Protein AF-A0A6J6UZ11-F1 (afdb_monomer)

Solvent-accessible surface area (backbone atoms only — not comparable to full-atom values): 10778 Å² total; per-residue (Å²): 141,79,87,74,75,49,76,71,58,58,58,46,55,72,32,68,57,42,39,51,45,45,75,69,68,53,59,72,89,25,49,50,69,68,52,53,49,31,42,52,35,40,32,89,49,50,73,42,78,56,22,27,42,31,29,39,35,44,57,36,89,44,60,90,78,12,30,46,42,80,76,49,66,35,62,63,42,66,83,50,88,58,64,50,84,80,51,33,62,47,53,67,72,62,34,50,21,46,71,70,64,42,62,43,57,42,63,39,90,90,75,66,45,40,29,40,36,36,46,26,38,52,98,92,29,29,48,24,38,41,34,37,31,40,44,59,42,64,53,43,60,28,72,58,43,46,51,28,26,48,42,38,88,48,42,38,58,54,30,44,55,56,29,50,73,80,37,98,65,73,67,60,68,57,46,34,76,37,46,42,66,51,77,62,52,56,55,55,68,72,52,25,62,72,73,66,129

Secondary structure (DSSP, 8-state):
------HHHHHHHTSHHHHHHHHTT--GGGS-HHHHHHHHHHGGGEEEEEEEEEEEEESTTSTTT-EEEEEEEEEGGGGSPPGGGT--B--THHHHHHHH---EEEE-TTT--EEEEEEEEETTEEEEEEEEEEEE-S---HHHHHHHHHHTTTHHHHHHHHHTTTSSS--GGGGGGS-HHHHHHS-HHHHHGGG--

Structure (mmCIF, N/CA/C/O backbone):
data_AF-A0A6J6UZ11-F1
#
_entry.id   AF-A0A6J6UZ11-F1
#
loop_
_atom_site.group_PDB
_atom_site.id
_atom_site.type_symbol
_atom_site.label_atom_id
_atom_site.label_alt_id
_atom_site.label_comp_id
_atom_site.label_asym_id
_atom_site.label_entity_id
_atom_site.label_seq_id
_atom_site.pdbx_PDB_ins_code
_atom_site.Cartn_x
_atom_site.Cartn_y
_atom_site.Cartn_z
_atom_site.occupancy
_atom_site.B_iso_or_equiv
_atom_site.auth_seq_id
_atom_site.auth_comp_id
_atom_site.auth_asym_id
_atom_site.auth_atom_id
_atom_site.pdbx_PDB_model_num
ATOM 1 N N . MET A 1 1 ? -21.104 28.401 6.026 1.00 37.69 1 MET A N 1
ATOM 2 C CA . MET A 1 1 ? -20.308 27.160 6.041 1.00 37.69 1 MET A CA 1
ATOM 3 C C . MET A 1 1 ? -20.585 26.415 4.754 1.00 37.69 1 MET A C 1
ATOM 5 O O . MET A 1 1 ? -21.716 26.014 4.531 1.00 37.69 1 MET A O 1
ATOM 9 N N . THR A 1 2 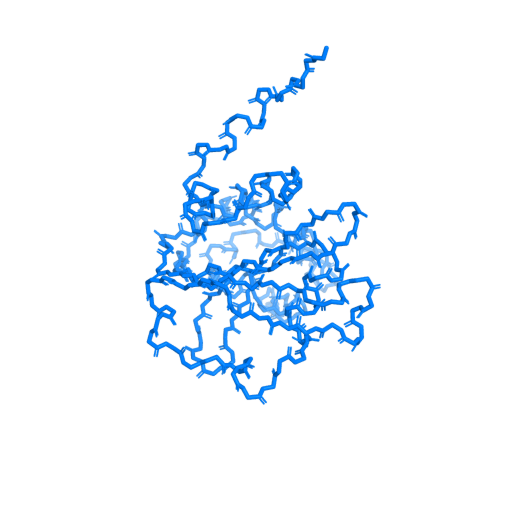? -19.579 26.287 3.901 1.00 39.44 2 THR A N 1
ATOM 10 C CA . THR A 1 2 ? -19.638 25.514 2.658 1.00 39.44 2 THR A CA 1
ATOM 11 C C . THR A 1 2 ? -18.303 24.797 2.573 1.00 39.44 2 THR A C 1
ATOM 13 O O . THR A 1 2 ? -17.298 25.402 2.213 1.00 39.44 2 THR A O 1
ATOM 16 N N . VAL A 1 3 ? -18.255 23.533 2.996 1.00 51.47 3 VAL A N 1
ATOM 17 C CA . VAL A 1 3 ? -17.062 22.711 2.774 1.00 51.47 3 VAL A CA 1
ATOM 18 C C . VAL A 1 3 ? -17.164 22.225 1.335 1.00 51.47 3 VAL A C 1
ATOM 20 O O . VAL A 1 3 ? -17.836 21.241 1.043 1.00 51.47 3 VAL A O 1
ATOM 23 N N . GLY A 1 4 ? -16.601 23.006 0.414 1.00 40.03 4 GLY A N 1
ATOM 24 C CA . GLY A 1 4 ? -16.488 22.616 -0.983 1.00 40.03 4 GLY A CA 1
ATOM 25 C C . GLY A 1 4 ? -15.517 21.451 -1.088 1.00 40.03 4 GLY A C 1
ATOM 26 O O . GLY A 1 4 ? -14.307 21.653 -1.049 1.00 40.03 4 GLY A O 1
ATOM 27 N N . ILE A 1 5 ? -16.040 20.235 -1.214 1.00 51.81 5 ILE A N 1
ATOM 28 C CA . ILE A 1 5 ? -15.281 19.143 -1.820 1.00 51.81 5 ILE A CA 1
ATOM 29 C C . ILE A 1 5 ? -14.833 19.616 -3.209 1.00 51.81 5 ILE A C 1
ATOM 31 O O . ILE A 1 5 ? -15.641 20.094 -4.008 1.00 51.81 5 ILE A O 1
ATOM 35 N N . SER A 1 6 ? -13.523 19.589 -3.465 1.00 61.22 6 SER A N 1
ATOM 36 C CA . SER A 1 6 ? -12.984 19.961 -4.773 1.00 61.22 6 SER A CA 1
ATOM 37 C C . SER A 1 6 ? -13.510 18.974 -5.828 1.00 61.22 6 SER A C 1
ATOM 39 O O . SER A 1 6 ? -13.694 17.797 -5.526 1.00 61.22 6 SER A O 1
ATOM 41 N N . ARG A 1 7 ? -13.726 19.406 -7.080 1.00 61.88 7 ARG A N 1
ATOM 42 C CA . ARG A 1 7 ? -14.120 18.487 -8.177 1.00 61.88 7 ARG A CA 1
ATOM 43 C C . ARG A 1 7 ? -13.133 17.320 -8.349 1.00 61.88 7 ARG A C 1
ATOM 45 O O . ARG A 1 7 ? -13.513 16.253 -8.817 1.00 61.88 7 ARG A O 1
ATOM 52 N N . SER A 1 8 ? -11.875 17.527 -7.964 1.00 62.81 8 SER A N 1
ATOM 53 C CA . SER A 1 8 ? -10.816 16.516 -7.992 1.00 62.81 8 SER A CA 1
ATOM 54 C C . SER A 1 8 ? -10.972 15.464 -6.889 1.00 62.81 8 SER A C 1
ATOM 56 O O . SER A 1 8 ? -10.574 14.321 -7.075 1.00 62.81 8 SER A O 1
ATOM 58 N N . ASP A 1 9 ? -11.561 15.822 -5.746 1.00 66.94 9 ASP A N 1
ATOM 59 C CA . ASP A 1 9 ? -11.867 14.868 -4.677 1.00 66.94 9 ASP A CA 1
ATOM 60 C C . ASP A 1 9 ? -13.019 13.950 -5.084 1.00 66.94 9 ASP A C 1
ATOM 62 O O . ASP A 1 9 ? -12.988 12.765 -4.770 1.00 66.94 9 ASP A O 1
ATOM 66 N N . GLU A 1 10 ? -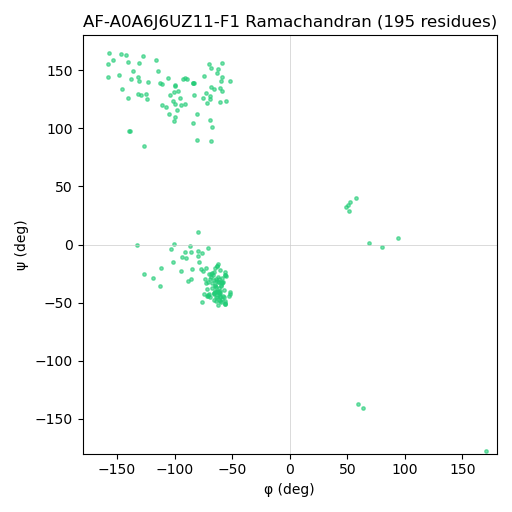14.020 14.487 -5.783 1.00 74.25 10 GLU A N 1
ATOM 67 C CA . GLU A 1 10 ? -15.202 13.739 -6.214 1.00 74.25 10 GLU A CA 1
ATOM 68 C C . GLU A 1 10 ? -14.847 12.658 -7.243 1.00 74.25 10 GLU A C 1
ATOM 70 O O . GLU A 1 10 ? -15.287 11.517 -7.115 1.00 74.25 10 GLU A O 1
ATOM 75 N N . SER A 1 11 ? -13.965 12.960 -8.202 1.00 84.94 11 SER A N 1
ATOM 76 C CA . SER A 1 11 ? -13.518 11.963 -9.182 1.00 84.94 11 SER A CA 1
ATOM 77 C C . SER A 1 11 ? -12.729 10.813 -8.547 1.00 84.94 11 SER A C 1
ATOM 79 O O . SER A 1 11 ? -12.880 9.667 -8.971 1.00 84.94 11 SER A O 1
ATOM 81 N N . LEU A 1 12 ? -11.943 11.081 -7.494 1.00 88.00 12 LEU A N 1
ATOM 82 C CA . LEU A 1 12 ? -11.206 10.044 -6.766 1.00 88.00 12 LEU A CA 1
ATOM 83 C C . LEU A 1 12 ? -12.136 9.046 -6.068 1.00 88.00 12 LEU A C 1
ATOM 85 O O . LEU A 1 12 ? -11.785 7.874 -5.968 1.00 88.00 12 LEU A O 1
ATOM 89 N N . LEU A 1 13 ? -13.325 9.468 -5.625 1.00 87.44 13 LEU A N 1
ATOM 90 C CA . LEU A 1 13 ? -14.294 8.572 -4.975 1.00 87.44 13 LEU A CA 1
ATOM 91 C C . LEU A 1 13 ? -14.847 7.505 -5.923 1.00 87.44 13 LEU A C 1
ATOM 93 O O . LEU A 1 13 ? -15.277 6.448 -5.466 1.00 87.44 13 LEU A O 1
ATOM 97 N N . HIS A 1 14 ? -14.811 7.764 -7.230 1.00 89.25 14 HIS A N 1
ATOM 98 C CA . HIS A 1 14 ? -15.240 6.817 -8.255 1.00 89.25 14 HIS A CA 1
ATOM 99 C C . HIS A 1 14 ? -14.138 5.841 -8.682 1.00 89.25 14 HIS A C 1
ATOM 101 O O . HIS A 1 14 ? -14.413 4.908 -9.436 1.00 89.25 14 HIS A O 1
ATOM 107 N N . VAL A 1 15 ? -12.899 6.015 -8.207 1.00 95.88 15 VAL A N 1
ATOM 108 C CA . VAL A 1 15 ? -11.818 5.068 -8.493 1.00 95.88 15 VAL A CA 1
ATOM 109 C C . VAL A 1 15 ? -12.100 3.746 -7.763 1.00 95.88 15 VAL A C 1
ATOM 111 O O . VAL A 1 15 ? -12.295 3.775 -6.546 1.00 95.88 15 VAL A O 1
ATOM 114 N N . PRO A 1 16 ? -12.089 2.580 -8.444 1.00 97.19 16 PRO A N 1
ATOM 115 C CA . PRO A 1 16 ? -12.503 1.306 -7.849 1.00 97.19 16 PRO A CA 1
ATOM 116 C C . PRO A 1 16 ? -11.807 0.961 -6.528 1.00 97.19 16 PRO A C 1
ATOM 118 O O . PRO A 1 16 ? -12.466 0.576 -5.564 1.00 97.19 16 PRO A O 1
ATOM 121 N N . LEU A 1 17 ? -10.489 1.157 -6.443 1.00 97.81 17 LEU A N 1
ATOM 122 C CA . LEU A 1 17 ? -9.736 0.876 -5.222 1.00 97.81 17 LEU A CA 1
ATOM 123 C C . LEU A 1 17 ? -10.083 1.833 -4.065 1.00 97.81 17 LEU A C 1
ATOM 125 O O . LEU A 1 17 ? -10.108 1.419 -2.906 1.00 97.81 17 LEU A O 1
ATOM 129 N N . VAL A 1 18 ? -10.406 3.094 -4.366 1.00 97.62 18 VAL A N 1
ATOM 130 C CA . VAL A 1 18 ? -10.891 4.067 -3.372 1.00 97.62 18 VAL A CA 1
ATOM 131 C C . VAL A 1 18 ? -12.301 3.704 -2.908 1.00 97.62 18 VAL A C 1
ATOM 133 O O . VAL A 1 18 ? -12.580 3.726 -1.710 1.00 97.62 18 VAL A O 1
ATOM 136 N N . ALA A 1 19 ? -13.180 3.311 -3.828 1.00 96.44 19 ALA A N 1
ATOM 137 C CA . ALA A 1 19 ? -14.517 2.842 -3.486 1.00 96.44 19 ALA A CA 1
ATOM 138 C C . ALA A 1 19 ? -14.461 1.591 -2.589 1.00 96.44 19 ALA A C 1
ATOM 140 O O . ALA A 1 19 ? -15.176 1.523 -1.591 1.00 96.44 19 ALA A O 1
ATOM 141 N N . ALA A 1 20 ? -13.562 0.644 -2.881 1.00 97.69 20 ALA A N 1
ATOM 142 C CA . ALA A 1 20 ? -13.343 -0.545 -2.057 1.00 97.69 20 ALA A CA 1
ATOM 143 C C . ALA A 1 20 ? -12.844 -0.200 -0.642 1.00 97.69 20 ALA A C 1
ATOM 145 O O . ALA A 1 20 ? -13.331 -0.770 0.334 1.00 97.69 20 ALA A O 1
ATOM 146 N N . LEU A 1 21 ? -11.930 0.771 -0.513 1.00 97.88 21 LEU A N 1
ATOM 147 C CA . LEU A 1 21 ? -11.496 1.299 0.785 1.00 97.88 21 LEU A CA 1
ATOM 148 C C . LEU A 1 21 ? -12.685 1.814 1.610 1.00 97.88 21 LEU A C 1
ATOM 150 O O . LEU A 1 21 ? -12.858 1.422 2.763 1.00 97.88 21 LEU A O 1
ATOM 154 N N . LEU A 1 22 ? -13.523 2.665 1.022 1.00 97.00 22 LEU A N 1
ATOM 155 C CA . LEU A 1 22 ? -14.674 3.243 1.720 1.00 97.00 22 LEU A CA 1
ATOM 156 C C . LEU A 1 22 ? -15.717 2.174 2.074 1.00 97.00 22 LEU A C 1
ATOM 158 O O . LEU A 1 22 ? -16.220 2.153 3.196 1.00 97.00 22 LEU A O 1
ATOM 162 N N . ALA A 1 23 ? -15.987 1.243 1.155 1.00 96.31 23 ALA A N 1
ATOM 163 C CA . ALA A 1 23 ? -16.888 0.116 1.387 1.00 96.31 23 ALA A CA 1
ATOM 164 C C . ALA A 1 23 ? -16.396 -0.815 2.509 1.00 96.31 23 ALA A C 1
ATOM 166 O O . ALA A 1 23 ? -17.206 -1.417 3.205 1.00 96.31 23 ALA A O 1
ATOM 167 N N . SER A 1 24 ? -15.079 -0.888 2.727 1.00 96.38 24 SER A N 1
ATOM 168 C CA . SER A 1 24 ? -14.456 -1.639 3.825 1.00 96.38 24 SER A CA 1
ATOM 169 C C . SER A 1 24 ? -14.472 -0.922 5.187 1.00 96.38 24 SER A C 1
ATOM 171 O O . SER A 1 24 ? -13.812 -1.352 6.135 1.00 96.38 24 SER A O 1
ATOM 173 N N . GLY A 1 25 ? -15.224 0.179 5.291 1.00 95.94 25 GLY A N 1
ATOM 174 C CA . GLY A 1 25 ? -15.543 0.842 6.553 1.00 95.94 25 GLY A CA 1
ATOM 175 C C . GLY A 1 25 ? -14.614 1.990 6.945 1.00 95.94 25 GLY A C 1
ATOM 176 O O . GLY A 1 25 ? -14.777 2.526 8.045 1.00 95.94 25 GLY A O 1
ATOM 177 N N . SER A 1 26 ? -13.665 2.392 6.090 1.00 95.56 26 SER A N 1
ATOM 178 C CA . SER A 1 26 ? -12.811 3.549 6.375 1.00 95.56 26 SER A CA 1
ATOM 179 C C . SER A 1 26 ? -13.593 4.866 6.258 1.00 95.56 26 SER A C 1
ATOM 181 O O . SER A 1 26 ? -14.142 5.172 5.197 1.00 95.56 26 SER A O 1
ATOM 183 N N . PRO A 1 27 ? -13.647 5.682 7.323 1.00 93.31 27 PRO A N 1
ATOM 184 C CA . PRO A 1 27 ? -14.388 6.935 7.330 1.00 93.31 27 PRO A CA 1
ATOM 185 C C . PRO A 1 27 ? -13.687 8.000 6.477 1.00 93.31 27 PRO A C 1
ATOM 187 O O . PRO A 1 27 ? -12.494 8.269 6.628 1.00 93.31 27 PRO A O 1
ATOM 190 N N . ARG A 1 28 ? -14.445 8.642 5.580 1.00 92.00 28 ARG A N 1
ATOM 191 C CA . ARG A 1 28 ? -13.921 9.607 4.598 1.00 92.00 28 ARG A CA 1
ATOM 192 C C . ARG A 1 28 ? -13.207 10.805 5.230 1.00 92.00 28 ARG A C 1
ATOM 194 O O . ARG A 1 28 ? -12.257 11.313 4.636 1.00 92.00 28 ARG A O 1
ATOM 201 N N . ASP A 1 29 ? -13.649 11.245 6.407 1.00 93.56 29 ASP A N 1
ATOM 202 C CA . ASP A 1 29 ? -13.057 12.351 7.170 1.00 93.56 29 ASP A CA 1
ATOM 203 C C . ASP A 1 29 ? -11.748 11.970 7.882 1.00 93.56 29 ASP A C 1
ATOM 205 O O . ASP A 1 29 ? -11.075 12.845 8.423 1.00 93.56 29 ASP A O 1
ATOM 209 N N . ARG A 1 30 ? -11.361 10.685 7.868 1.00 96.00 30 ARG A N 1
ATOM 210 C CA . ARG A 1 30 ? -10.052 10.209 8.349 1.00 96.00 30 ARG A CA 1
ATOM 211 C C . ARG A 1 30 ? -9.049 9.938 7.234 1.00 96.00 30 ARG A C 1
ATOM 213 O O . ARG A 1 30 ? -7.935 9.505 7.510 1.00 96.00 30 ARG A O 1
ATOM 220 N N . LEU A 1 31 ? -9.432 10.157 5.979 1.00 96.06 31 LEU A N 1
ATOM 221 C CA . LEU A 1 31 ? -8.582 9.895 4.824 1.00 96.06 31 LEU A CA 1
ATOM 222 C C . LEU A 1 31 ? -8.102 11.216 4.234 1.00 96.06 31 LEU A C 1
ATOM 224 O O . LEU A 1 31 ? -8.894 12.037 3.762 1.00 96.06 31 LEU A O 1
ATOM 228 N N . THR A 1 32 ? -6.786 11.410 4.239 1.00 93.62 32 THR A N 1
ATOM 229 C CA . THR A 1 32 ? -6.171 12.585 3.624 1.00 93.62 32 THR A CA 1
ATOM 230 C C . THR A 1 32 ? -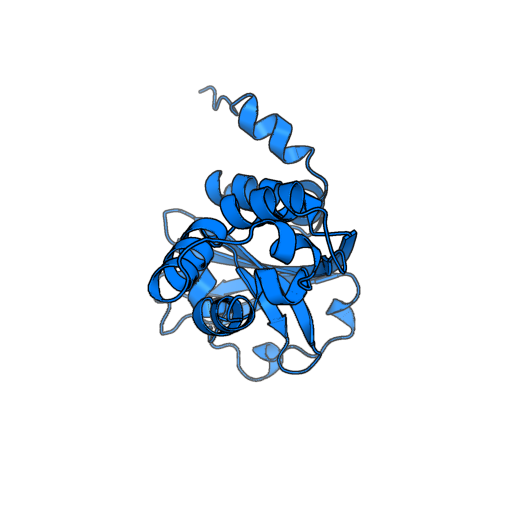6.313 12.533 2.102 1.00 93.62 32 THR A C 1
ATOM 232 O O . THR A 1 32 ? -6.335 11.459 1.494 1.00 93.62 32 THR A O 1
ATOM 235 N N . TYR A 1 33 ? -6.347 13.702 1.458 1.00 92.19 33 TYR A N 1
ATOM 236 C CA . TYR A 1 33 ? -6.344 13.782 -0.006 1.00 92.19 33 TYR A CA 1
ATOM 237 C C . TYR A 1 33 ? -5.122 13.081 -0.618 1.00 92.19 33 TYR A C 1
ATOM 239 O O . TYR A 1 33 ? -5.248 12.378 -1.617 1.00 92.19 33 TYR A O 1
ATOM 247 N N . SER A 1 34 ? -3.944 13.212 0.006 1.00 92.62 34 SER A N 1
ATOM 248 C CA . SER A 1 34 ? -2.724 12.527 -0.439 1.00 92.62 34 SER A CA 1
ATOM 249 C C . SER A 1 34 ? -2.869 11.004 -0.420 1.00 92.62 34 SER A C 1
ATOM 251 O O . SER A 1 34 ? -2.440 10.354 -1.370 1.00 92.62 34 SER A O 1
ATOM 253 N N . THR A 1 35 ? -3.523 10.442 0.603 1.00 95.31 35 THR A N 1
ATOM 254 C CA . THR A 1 35 ? -3.806 9.001 0.691 1.00 95.31 35 THR A CA 1
ATOM 255 C C . THR A 1 35 ? -4.730 8.556 -0.438 1.00 95.31 35 THR A C 1
ATOM 257 O O . THR A 1 35 ? -4.422 7.594 -1.136 1.00 95.31 35 THR A O 1
ATOM 260 N N . LEU A 1 36 ? -5.834 9.276 -0.666 1.00 95.75 36 LEU A N 1
ATOM 261 C CA . LEU A 1 36 ? -6.792 8.947 -1.727 1.00 95.75 36 LEU A CA 1
ATOM 262 C C . LEU A 1 36 ? -6.172 9.064 -3.118 1.00 95.75 36 LEU A C 1
ATOM 264 O O . LEU A 1 36 ? -6.382 8.197 -3.962 1.00 95.75 36 LEU A O 1
ATOM 268 N N . ARG A 1 37 ? -5.364 10.102 -3.342 1.00 95.12 37 ARG A N 1
ATOM 269 C CA . ARG A 1 37 ? -4.635 10.289 -4.593 1.00 95.12 37 ARG A CA 1
ATOM 270 C C . ARG A 1 37 ? -3.655 9.145 -4.834 1.00 95.12 37 ARG A C 1
ATOM 272 O O . ARG A 1 37 ? -3.716 8.531 -5.889 1.00 95.12 37 ARG A O 1
ATOM 279 N N . ALA A 1 38 ? -2.794 8.829 -3.867 1.00 95.69 38 ALA A N 1
ATOM 280 C CA . ALA A 1 38 ? -1.828 7.737 -4.000 1.00 95.69 38 ALA A CA 1
ATOM 281 C C . ALA A 1 38 ? -2.521 6.384 -4.232 1.00 95.69 38 ALA A C 1
ATOM 283 O O . ALA A 1 38 ? -2.039 5.563 -5.008 1.00 95.69 38 ALA A O 1
ATOM 284 N N . LEU A 1 39 ? -3.681 6.164 -3.607 1.00 96.94 39 LEU A N 1
ATOM 285 C CA . LEU A 1 39 ? -4.486 4.972 -3.844 1.00 96.94 39 LEU A CA 1
ATOM 286 C C . LEU A 1 39 ? -5.080 4.948 -5.258 1.00 96.94 39 LEU A C 1
ATOM 288 O O . LEU A 1 39 ? -5.123 3.895 -5.888 1.00 96.94 39 LEU A O 1
ATOM 292 N N . GLY A 1 40 ? -5.494 6.107 -5.773 1.00 96.94 40 GLY A N 1
ATOM 293 C CA . GLY A 1 40 ? -5.944 6.252 -7.152 1.00 96.94 40 GLY A CA 1
ATOM 294 C C . GLY A 1 40 ? -4.852 5.921 -8.170 1.00 96.94 40 GLY A C 1
ATOM 295 O O . GLY A 1 40 ? -5.106 5.189 -9.121 1.00 96.94 40 GLY A O 1
ATOM 296 N N . GLU A 1 41 ? -3.623 6.374 -7.925 1.00 96.62 41 GLU A N 1
ATOM 297 C CA . GLU A 1 41 ? -2.459 6.058 -8.767 1.00 96.62 41 GLU A CA 1
ATOM 298 C C . GLU A 1 41 ? -2.052 4.574 -8.683 1.00 96.62 41 GLU A C 1
ATOM 300 O O . GLU A 1 41 ? -1.526 4.019 -9.643 1.00 96.62 41 GLU A O 1
ATOM 305 N N . LEU A 1 42 ? -2.317 3.903 -7.554 1.00 97.81 42 LEU A N 1
ATOM 306 C CA . LEU A 1 42 ? -2.108 2.458 -7.393 1.00 97.81 42 LEU A CA 1
ATOM 307 C C . LEU A 1 42 ? -3.176 1.605 -8.092 1.00 97.81 42 LEU A C 1
ATOM 309 O O . LEU A 1 42 ? -2.914 0.441 -8.395 1.00 97.81 42 LEU A O 1
ATOM 313 N N . ASN A 1 43 ? -4.368 2.153 -8.347 1.00 98.06 43 ASN A N 1
ATOM 314 C CA . ASN A 1 43 ? -5.513 1.406 -8.871 1.00 98.06 43 ASN A CA 1
ATOM 315 C C . ASN A 1 43 ? -5.211 0.578 -10.138 1.00 98.06 43 ASN A C 1
ATOM 317 O O . ASN A 1 43 ? -5.629 -0.575 -10.167 1.00 98.06 43 ASN A O 1
ATOM 321 N N . PRO A 1 44 ? -4.469 1.071 -11.155 1.00 98.12 44 PRO A N 1
ATOM 322 C CA . PRO A 1 44 ? -4.163 0.284 -12.354 1.00 98.12 44 PRO A CA 1
ATOM 323 C C . PRO A 1 44 ? -3.370 -1.003 -12.089 1.00 98.12 44 PRO A C 1
ATOM 325 O O . PRO A 1 44 ? -3.391 -1.906 -12.919 1.00 98.12 44 PRO A O 1
ATOM 328 N N . ALA A 1 45 ? -2.661 -1.092 -10.959 1.00 98.38 45 ALA A N 1
ATOM 329 C CA . ALA A 1 45 ? -1.928 -2.294 -10.577 1.00 98.38 45 ALA A CA 1
ATOM 330 C C . ALA A 1 45 ? -2.790 -3.327 -9.852 1.00 98.38 45 ALA A C 1
ATOM 332 O O . ALA A 1 45 ? -2.407 -4.493 -9.818 1.00 98.38 45 ALA A O 1
ATOM 333 N N . VAL A 1 46 ? -3.925 -2.932 -9.271 1.00 98.38 46 VAL A N 1
ATOM 334 C CA . VAL A 1 46 ? -4.781 -3.825 -8.485 1.00 98.38 46 VAL A CA 1
ATOM 335 C C . VAL A 1 46 ? -5.829 -4.463 -9.387 1.00 98.38 46 VAL A C 1
ATOM 337 O O . VAL A 1 46 ? -6.645 -3.775 -9.992 1.00 98.38 46 VAL A O 1
ATOM 340 N N . THR A 1 47 ? -5.827 -5.792 -9.449 1.00 98.25 47 THR A N 1
ATOM 341 C CA . THR A 1 47 ? -6.820 -6.568 -10.203 1.00 98.25 47 THR A CA 1
ATOM 342 C C . THR A 1 47 ? -8.045 -6.893 -9.358 1.00 98.25 47 THR A C 1
ATOM 344 O O . THR A 1 47 ?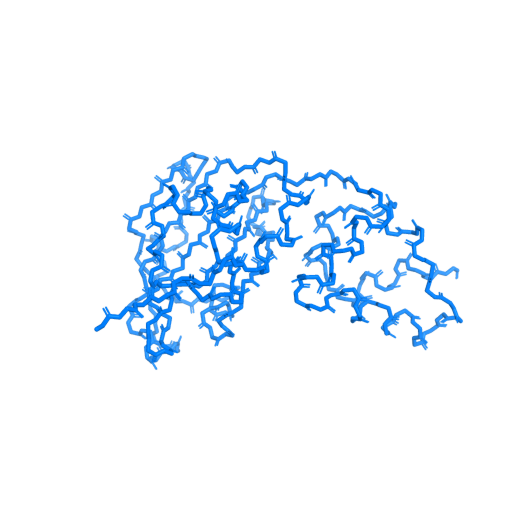 -9.150 -6.969 -9.888 1.00 98.25 47 THR A O 1
ATOM 347 N N . GLU A 1 48 ? -7.870 -7.058 -8.045 1.00 97.94 48 GLU A N 1
ATOM 348 C CA . GLU A 1 48 ? -8.952 -7.429 -7.135 1.00 97.94 48 GLU A CA 1
ATOM 349 C C . GLU A 1 48 ? -8.638 -7.027 -5.688 1.00 97.94 48 GLU A C 1
ATOM 351 O O . GLU A 1 48 ? -7.501 -7.156 -5.231 1.00 97.94 48 GLU A O 1
ATOM 356 N N . VAL A 1 49 ? -9.662 -6.607 -4.937 1.00 98.38 49 VAL A N 1
ATOM 357 C CA . VAL A 1 49 ? -9.616 -6.508 -3.470 1.00 98.38 49 VAL A CA 1
ATOM 358 C C . VAL A 1 49 ? -10.309 -7.739 -2.890 1.00 98.38 49 VAL A C 1
ATOM 360 O O . VAL A 1 49 ? -11.524 -7.877 -2.987 1.00 98.38 49 VAL A O 1
ATOM 363 N N . THR A 1 50 ? -9.540 -8.640 -2.282 1.00 97.56 50 THR A N 1
ATOM 364 C CA . THR A 1 50 ? -10.013 -9.963 -1.832 1.00 97.56 50 THR A CA 1
ATOM 365 C C . THR A 1 50 ? -10.479 -9.983 -0.376 1.00 97.56 50 THR A C 1
ATOM 367 O O . THR A 1 50 ? -11.068 -10.958 0.096 1.00 97.56 50 THR A O 1
ATOM 370 N N . GLY A 1 51 ? -10.215 -8.919 0.378 1.00 97.56 51 GLY A N 1
ATOM 371 C CA . GLY A 1 51 ? -10.642 -8.791 1.765 1.00 97.56 51 GLY A CA 1
ATOM 372 C C . GLY A 1 51 ? -10.009 -7.599 2.456 1.00 97.56 51 GLY A C 1
ATOM 373 O O . GLY A 1 51 ? -9.240 -6.851 1.855 1.00 97.56 51 GLY A O 1
ATOM 374 N N . TYR A 1 52 ? -10.309 -7.431 3.739 1.00 97.94 52 TYR A N 1
ATOM 375 C CA . TYR A 1 52 ? -9.756 -6.335 4.521 1.00 97.94 52 TYR A CA 1
ATOM 376 C C . TYR A 1 52 ? -9.667 -6.646 6.016 1.00 97.94 52 TYR A C 1
ATOM 378 O O . TYR A 1 52 ? -10.395 -7.491 6.537 1.00 97.94 52 TYR A O 1
ATOM 386 N N . THR A 1 53 ? -8.796 -5.921 6.713 1.00 97.19 53 THR A N 1
ATOM 387 C CA . THR A 1 53 ? -8.800 -5.806 8.175 1.00 97.19 53 THR A CA 1
ATOM 388 C C . THR A 1 53 ? -8.751 -4.341 8.552 1.00 97.19 53 THR A C 1
ATOM 390 O O . THR A 1 53 ? -7.840 -3.628 8.128 1.00 97.19 53 THR A O 1
ATOM 393 N N . ARG A 1 54 ? -9.672 -3.915 9.410 1.00 97.62 54 ARG A N 1
ATOM 394 C CA . ARG A 1 54 ? -9.658 -2.578 9.985 1.00 97.62 54 ARG A CA 1
ATOM 395 C C . ARG A 1 54 ? -9.182 -2.629 11.422 1.00 97.62 54 ARG A C 1
ATOM 397 O O . ARG A 1 54 ? -9.707 -3.394 12.236 1.00 97.62 54 ARG A O 1
ATOM 404 N N . TYR A 1 55 ? -8.205 -1.793 11.734 1.00 97.69 55 TYR A N 1
ATOM 405 C CA . TYR A 1 55 ? -7.689 -1.627 13.080 1.00 97.69 55 TYR A CA 1
ATOM 406 C C . TYR A 1 55 ? -8.019 -0.237 13.607 1.00 97.69 55 TYR A C 1
ATOM 408 O O . TYR A 1 55 ? -7.834 0.755 12.904 1.00 97.69 55 TYR A O 1
ATOM 416 N N . ARG A 1 56 ? -8.414 -0.167 14.874 1.00 97.88 56 ARG A N 1
ATOM 417 C CA . ARG A 1 56 ? -8.274 1.042 15.680 1.00 97.88 56 ARG A CA 1
ATOM 418 C C . ARG A 1 56 ? -6.867 1.078 16.265 1.00 97.88 56 ARG A C 1
ATOM 420 O O . ARG A 1 56 ? -6.356 0.038 16.689 1.00 97.88 56 ARG A O 1
ATOM 427 N N . VAL A 1 57 ? -6.260 2.258 16.262 1.00 98.25 57 VAL A N 1
ATOM 428 C CA . VAL A 1 57 ? -4.995 2.526 16.948 1.00 98.25 57 VAL A CA 1
ATOM 429 C C . VAL A 1 57 ? -5.324 3.174 18.288 1.00 98.25 57 VAL A C 1
ATOM 431 O O . VAL A 1 57 ? -5.896 4.260 18.323 1.00 98.25 57 VAL A O 1
ATOM 434 N N . GLU A 1 58 ? -4.984 2.493 19.376 1.00 97.81 58 GLU A N 1
ATOM 435 C CA . GLU A 1 58 ? -5.061 3.029 20.737 1.00 97.81 58 GLU A CA 1
ATOM 436 C C . GLU A 1 58 ? -3.720 3.674 21.096 1.00 97.81 58 GLU A C 1
ATOM 438 O O . GLU A 1 58 ? -2.670 3.143 20.720 1.00 97.81 58 GLU A O 1
ATOM 443 N N . HIS A 1 59 ? -3.757 4.786 21.833 1.00 96.12 59 HIS A N 1
ATOM 444 C CA . HIS A 1 59 ? -2.580 5.596 22.186 1.00 96.12 59 HIS A CA 1
ATOM 445 C C . HIS A 1 59 ? -1.794 6.095 20.958 1.00 96.12 59 HIS A C 1
ATOM 447 O O . HIS A 1 59 ? -0.567 6.078 20.936 1.00 96.12 59 HIS A O 1
ATOM 453 N N . GLY A 1 60 ? -2.496 6.505 19.895 1.00 93.75 60 GLY A N 1
ATOM 454 C CA . GLY A 1 60 ? -1.880 6.935 18.632 1.00 93.75 60 GLY A CA 1
ATOM 455 C C . GLY A 1 60 ? -1.001 8.190 18.740 1.00 93.75 60 GLY A C 1
ATOM 456 O O . GLY A 1 60 ? -0.178 8.433 17.860 1.00 93.75 60 GLY A O 1
ATOM 457 N N . GLU A 1 61 ? -1.164 8.977 19.804 1.00 95.50 61 GLU A N 1
ATOM 458 C CA . GLU A 1 61 ? -0.315 10.113 20.172 1.00 95.50 61 GLU A CA 1
ATOM 459 C C . GLU A 1 61 ? 1.102 9.699 20.600 1.00 95.50 61 GLU A C 1
ATOM 461 O O . GLU A 1 61 ? 2.038 10.484 20.456 1.00 95.50 61 GLU A O 1
ATOM 466 N N . ASP A 1 62 ? 1.263 8.462 21.073 1.00 96.50 62 ASP A N 1
ATOM 467 C CA . ASP A 1 62 ? 2.534 7.857 21.455 1.00 96.50 62 ASP A CA 1
ATOM 468 C C . ASP A 1 62 ? 2.701 6.518 20.726 1.00 96.50 62 ASP A C 1
ATOM 470 O O . ASP A 1 62 ? 2.399 5.434 21.233 1.00 96.50 62 ASP A O 1
ATOM 474 N N . LEU A 1 63 ? 3.201 6.598 19.491 1.00 94.19 63 LEU A N 1
ATOM 475 C CA . LEU A 1 63 ? 3.354 5.433 18.619 1.00 94.19 63 LEU A CA 1
ATOM 476 C C . LEU A 1 63 ? 4.309 4.358 19.166 1.00 94.19 63 LEU A C 1
ATOM 478 O O . LEU A 1 63 ? 4.254 3.226 18.681 1.00 9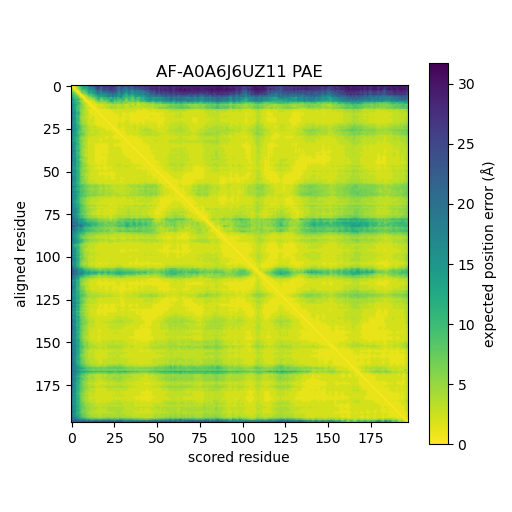4.19 63 LEU A O 1
ATOM 482 N N . GLU A 1 64 ? 5.168 4.664 20.146 1.00 93.94 64 GLU A N 1
ATOM 483 C CA . GLU A 1 64 ? 6.029 3.658 20.783 1.00 93.94 64 GLU A CA 1
ATOM 484 C C . GLU A 1 64 ? 5.231 2.732 21.709 1.00 93.94 64 GLU A C 1
ATOM 486 O O . GLU A 1 64 ? 5.520 1.532 21.790 1.00 93.94 64 GLU A O 1
ATOM 491 N N . ASN A 1 65 ? 4.192 3.277 22.347 1.00 96.25 65 ASN A N 1
ATOM 492 C CA . ASN A 1 65 ? 3.291 2.563 23.251 1.00 96.25 65 ASN A CA 1
ATOM 493 C C . ASN A 1 65 ? 1.933 2.217 22.615 1.00 96.25 65 ASN A C 1
ATOM 495 O O . ASN A 1 65 ? 1.129 1.507 23.225 1.00 96.25 65 ASN A O 1
ATOM 499 N N . ALA A 1 66 ? 1.692 2.650 21.375 1.00 97.56 66 ALA A N 1
ATOM 500 C CA . ALA A 1 66 ? 0.459 2.388 20.652 1.00 97.56 66 ALA A CA 1
ATOM 501 C C . ALA A 1 66 ? 0.163 0.894 20.463 1.00 97.56 66 ALA A C 1
ATOM 503 O O . ALA A 1 66 ? 1.037 0.051 20.208 1.00 97.56 66 ALA A O 1
ATOM 504 N N . THR A 1 67 ? -1.125 0.566 20.518 1.00 97.94 67 THR A N 1
ATOM 505 C CA . THR A 1 67 ? -1.624 -0.794 20.297 1.00 97.94 67 THR A CA 1
ATOM 506 C C . THR A 1 67 ? -2.728 -0.821 19.249 1.00 97.94 67 THR A C 1
ATOM 508 O O . THR A 1 67 ? -3.300 0.202 18.879 1.00 97.94 67 THR A O 1
ATOM 511 N N . LEU A 1 68 ? -2.984 -2.006 18.707 1.00 98.12 68 LEU A N 1
ATOM 512 C CA . LEU A 1 68 ? -3.981 -2.247 17.679 1.00 98.12 68 LEU A CA 1
ATOM 513 C C . LEU A 1 68 ? -5.134 -3.065 18.241 1.00 98.12 68 LEU A C 1
ATOM 515 O O . LEU A 1 68 ? -4.925 -4.075 18.910 1.00 98.12 68 LEU A O 1
ATOM 519 N N . VAL A 1 69 ? -6.347 -2.681 17.861 1.00 97.12 69 VAL A N 1
ATOM 520 C CA . VAL A 1 69 ? -7.565 -3.456 18.097 1.00 97.12 69 VAL A CA 1
ATOM 521 C C . VAL A 1 69 ? -8.233 -3.690 16.752 1.00 97.12 69 VAL A C 1
ATOM 523 O O . VAL A 1 69 ? -8.487 -2.738 16.019 1.00 97.12 69 VAL A O 1
ATOM 526 N N . ILE A 1 70 ? -8.512 -4.946 16.397 1.00 96.69 70 ILE A N 1
ATOM 527 C CA . ILE A 1 70 ? -9.322 -5.232 15.206 1.00 96.69 70 ILE A CA 1
ATOM 528 C C . ILE A 1 70 ? -10.751 -4.785 15.485 1.00 96.69 70 ILE A C 1
ATOM 530 O O . ILE A 1 70 ? -11.352 -5.236 16.457 1.00 96.69 70 ILE A O 1
ATOM 534 N N . ILE A 1 71 ? -11.288 -3.936 14.615 1.00 96.62 71 ILE A N 1
ATOM 535 C CA . ILE A 1 71 ? -12.672 -3.463 14.718 1.00 96.62 71 ILE A CA 1
ATOM 536 C C . ILE A 1 71 ? -13.566 -3.986 13.599 1.00 96.62 71 ILE A C 1
ATOM 538 O O . ILE A 1 71 ? -14.778 -3.998 13.777 1.00 96.62 71 ILE A O 1
ATOM 542 N N . ASP A 1 72 ? -12.990 -4.430 12.479 1.00 96.94 72 ASP A N 1
ATOM 543 C CA . ASP A 1 72 ? -13.739 -5.084 11.407 1.00 96.94 72 ASP A CA 1
ATOM 544 C C . ASP A 1 72 ? -12.835 -5.967 10.526 1.00 96.94 72 ASP A C 1
ATOM 546 O O . ASP A 1 72 ? -11.618 -5.744 10.441 1.00 96.94 72 ASP A O 1
ATOM 550 N N . ARG A 1 73 ? -13.421 -6.974 9.871 1.00 96.88 73 ARG A N 1
ATOM 551 C CA . ARG A 1 73 ? -12.770 -7.841 8.877 1.00 96.88 73 ARG A CA 1
ATOM 552 C C . ARG A 1 73 ? -13.765 -8.293 7.816 1.00 96.88 73 ARG A C 1
ATOM 554 O O . ARG A 1 73 ? -14.897 -8.639 8.128 1.00 96.88 73 ARG A O 1
ATOM 561 N N . GLY A 1 74 ? -13.280 -8.437 6.586 1.00 97.12 74 GLY A N 1
ATOM 562 C CA . GLY A 1 74 ? -14.059 -9.004 5.487 1.00 97.12 74 GLY A CA 1
ATOM 563 C C . GLY A 1 74 ? -13.223 -9.809 4.498 1.00 97.12 74 GLY A C 1
ATOM 564 O O . GLY A 1 74 ? -11.990 -9.723 4.467 1.00 97.12 74 GLY A O 1
ATOM 565 N N . GLY A 1 75 ? -13.914 -10.608 3.683 1.00 96.38 75 GLY A N 1
ATOM 566 C CA . GLY A 1 75 ? -13.314 -11.448 2.646 1.00 96.38 75 GLY A CA 1
ATOM 567 C C . GLY A 1 75 ? -12.316 -12.460 3.209 1.00 96.38 75 GLY A C 1
ATOM 568 O O . GLY A 1 75 ? -12.541 -13.052 4.267 1.00 96.38 75 GLY A O 1
ATOM 569 N N . VAL A 1 76 ? -11.179 -12.626 2.525 1.00 93.88 76 VAL A N 1
ATOM 570 C CA . VAL A 1 76 ? -10.142 -13.598 2.918 1.00 93.88 76 VAL A CA 1
ATOM 571 C C . VAL A 1 76 ? -9.641 -13.405 4.350 1.00 93.88 76 VAL A C 1
ATOM 573 O O . VAL A 1 76 ? -9.225 -14.373 4.974 1.00 93.88 76 VAL A O 1
ATOM 576 N N . SER A 1 77 ? -9.717 -12.187 4.898 1.00 91.88 77 SER A N 1
ATOM 577 C CA . SER A 1 77 ? -9.205 -11.852 6.231 1.00 91.88 77 SER A CA 1
ATOM 578 C C . SER A 1 77 ? -9.949 -12.537 7.384 1.00 91.88 77 SER A C 1
ATOM 580 O O . SER A 1 77 ? -9.367 -12.768 8.445 1.00 91.88 77 SER A O 1
ATOM 582 N N . VAL A 1 78 ? -11.220 -12.904 7.188 1.00 92.56 78 VAL A N 1
ATOM 583 C CA . VAL A 1 78 ? -12.049 -13.534 8.233 1.00 92.56 78 VAL A CA 1
ATOM 584 C C . VAL A 1 78 ? -11.455 -14.871 8.687 1.00 92.56 78 VAL A C 1
ATOM 586 O O . VAL A 1 78 ? -11.464 -15.178 9.875 1.00 92.56 78 VAL A O 1
ATOM 589 N N . GLY A 1 79 ? -10.881 -15.640 7.757 1.00 86.12 79 GLY A N 1
ATOM 590 C CA . GLY A 1 79 ? -10.249 -16.931 8.045 1.00 86.12 79 GLY A CA 1
ATOM 591 C C . GLY A 1 79 ? -8.778 -16.849 8.465 1.00 86.12 79 GLY A C 1
ATOM 592 O O . GLY A 1 79 ? -8.164 -17.885 8.716 1.00 86.12 79 GLY A O 1
ATOM 593 N N . LEU A 1 80 ? -8.180 -15.652 8.519 1.00 85.12 80 LEU A N 1
ATOM 594 C CA . LEU A 1 80 ? -6.761 -15.479 8.834 1.00 85.12 80 LEU A CA 1
ATOM 595 C C . LEU A 1 80 ? -6.565 -15.146 10.315 1.00 85.12 80 LEU A C 1
ATOM 597 O O . LEU A 1 80 ? -7.191 -14.239 10.865 1.00 85.12 80 LEU A O 1
ATOM 601 N N . GLY A 1 81 ? -5.636 -15.854 10.962 1.00 83.62 81 GLY A N 1
ATOM 602 C CA . GLY A 1 81 ? -5.191 -15.502 12.309 1.00 83.62 81 GLY A CA 1
ATOM 603 C C . GLY A 1 81 ? -4.473 -14.152 12.303 1.00 83.62 81 GLY A C 1
ATOM 604 O O . GLY A 1 81 ? -3.608 -13.913 11.458 1.00 83.62 81 GLY A O 1
ATOM 605 N N . SER A 1 82 ? -4.794 -13.272 13.253 1.00 84.75 82 SER A N 1
ATOM 606 C CA . SER A 1 82 ? -4.091 -11.999 13.391 1.00 84.75 82 SER A CA 1
ATOM 607 C C . SER A 1 82 ? -3.050 -12.087 14.493 1.00 84.75 82 SER A C 1
ATOM 609 O O . SER A 1 82 ? -3.311 -12.552 15.599 1.00 84.75 82 SER A O 1
ATOM 611 N N . ARG A 1 83 ? -1.855 -11.555 14.225 1.00 85.06 83 ARG A N 1
ATOM 612 C CA . ARG A 1 83 ? -0.829 -11.395 15.263 1.00 85.06 83 ARG A CA 1
ATOM 613 C C . ARG A 1 83 ? -1.329 -10.536 16.429 1.00 85.06 83 ARG A C 1
ATOM 615 O O . ARG A 1 83 ? -0.920 -10.783 17.558 1.00 85.06 83 ARG A O 1
ATOM 622 N N . VAL A 1 84 ? -2.201 -9.566 16.154 1.00 86.88 84 VAL A N 1
ATOM 623 C CA . VAL A 1 84 ? -2.765 -8.658 17.165 1.00 86.88 84 VAL A CA 1
ATOM 624 C C . VAL A 1 84 ? -3.520 -9.420 18.256 1.00 86.88 84 VAL A C 1
ATOM 626 O O . VAL A 1 84 ? -3.485 -8.996 19.403 1.00 86.88 84 VAL A O 1
ATOM 629 N N . ASP A 1 85 ? -4.087 -10.589 17.936 1.00 86.56 85 ASP A N 1
ATOM 630 C CA . ASP A 1 85 ? -4.789 -11.435 18.911 1.00 86.56 85 ASP A CA 1
ATOM 631 C C . ASP A 1 85 ? -3.833 -11.981 19.999 1.00 86.56 85 ASP A C 1
ATOM 633 O O . ASP A 1 85 ? -4.274 -12.385 21.071 1.00 86.56 85 ASP A O 1
ATOM 637 N N . ARG A 1 86 ? -2.514 -11.998 19.739 1.00 88.62 86 ARG A N 1
ATOM 638 C CA . ARG A 1 86 ? -1.468 -12.448 20.682 1.00 88.62 86 ARG A CA 1
ATOM 639 C C . ARG A 1 86 ? -0.554 -11.322 21.167 1.00 88.62 86 ARG A C 1
ATOM 641 O O . ARG A 1 86 ? -0.074 -11.362 22.292 1.00 88.62 86 ARG A O 1
ATOM 648 N N . ASP A 1 87 ? -0.247 -10.365 20.298 1.00 92.94 87 ASP A N 1
ATOM 649 C CA . ASP A 1 87 ? 0.644 -9.234 20.563 1.00 92.94 87 ASP A CA 1
ATOM 650 C C . ASP A 1 87 ? 0.051 -7.976 19.914 1.00 92.94 87 ASP A C 1
ATOM 652 O O . ASP A 1 87 ? 0.239 -7.780 18.705 1.00 92.94 87 ASP A O 1
ATOM 656 N N . PRO A 1 88 ? -0.657 -7.128 20.683 1.00 95.38 88 PRO A N 1
ATOM 657 C CA . PRO A 1 88 ? -1.384 -5.992 20.131 1.00 95.38 88 PRO A CA 1
ATOM 658 C C . PRO A 1 88 ? -0.483 -4.791 19.820 1.00 95.38 88 PRO A C 1
ATOM 660 O O . PRO A 1 88 ? -0.959 -3.815 19.251 1.00 95.38 88 PRO A O 1
ATOM 663 N N . ARG A 1 89 ? 0.810 -4.824 20.166 1.00 96.94 89 ARG A N 1
ATOM 664 C CA . ARG A 1 89 ? 1.718 -3.682 19.969 1.00 96.94 89 ARG A CA 1
ATOM 665 C C . ARG A 1 89 ? 1.833 -3.299 18.494 1.00 96.94 89 ARG A C 1
ATOM 667 O O . ARG A 1 89 ? 2.072 -4.152 17.631 1.00 96.94 89 ARG A O 1
ATOM 674 N N . LEU A 1 90 ? 1.751 -2.001 18.214 1.00 96.50 90 LEU A N 1
ATOM 675 C CA . LEU A 1 90 ? 1.929 -1.446 16.879 1.00 96.50 90 LEU A CA 1
ATOM 676 C C . LEU A 1 90 ? 3.393 -1.587 16.435 1.00 96.50 90 LEU A C 1
ATOM 678 O O . LEU A 1 90 ? 4.286 -0.913 16.936 1.00 96.50 90 LEU A O 1
ATOM 682 N N . ARG A 1 91 ? 3.673 -2.503 15.499 1.00 93.44 91 ARG A N 1
ATOM 683 C CA . ARG A 1 91 ? 5.050 -2.821 15.071 1.00 93.44 91 ARG A CA 1
ATOM 684 C C . ARG A 1 91 ? 5.184 -3.088 13.577 1.00 93.44 91 ARG A C 1
ATOM 686 O O . ARG A 1 91 ? 4.218 -3.404 12.879 1.00 93.44 91 ARG A O 1
ATOM 693 N N . GLY A 1 92 ? 6.430 -3.029 13.103 1.00 92.81 92 GLY A N 1
ATOM 694 C CA . GLY A 1 92 ? 6.799 -3.340 11.722 1.00 92.81 92 GLY A CA 1
ATOM 695 C C . GLY A 1 92 ? 6.157 -2.377 10.727 1.00 92.81 92 GLY A C 1
ATOM 696 O O . GLY A 1 92 ? 6.025 -1.188 11.001 1.00 92.81 92 GLY A O 1
ATOM 697 N N . THR A 1 93 ? 5.717 -2.894 9.580 1.00 94.25 93 THR A N 1
ATOM 698 C CA . THR A 1 93 ? 5.163 -2.070 8.496 1.00 94.25 93 THR A CA 1
ATOM 699 C C . THR A 1 93 ? 3.930 -1.263 8.910 1.00 94.25 93 THR A C 1
ATOM 701 O O . THR A 1 93 ? 3.750 -0.147 8.441 1.00 94.25 93 THR A O 1
ATOM 704 N N . LYS A 1 94 ? 3.106 -1.779 9.831 1.00 95.50 94 LYS A N 1
ATOM 705 C CA . LYS A 1 94 ? 1.943 -1.047 10.361 1.00 95.50 94 LYS A CA 1
ATOM 706 C C . LYS A 1 94 ? 2.367 0.186 11.162 1.00 95.50 94 LYS A C 1
ATOM 708 O O . LYS A 1 94 ? 1.790 1.249 10.975 1.00 95.50 94 LYS A O 1
ATOM 713 N N . ALA A 1 95 ? 3.404 0.056 11.994 1.00 96.69 95 ALA A N 1
ATOM 714 C CA . ALA A 1 95 ? 3.969 1.182 12.740 1.00 96.69 95 ALA A CA 1
ATOM 715 C C . ALA A 1 95 ? 4.591 2.226 11.808 1.00 96.69 95 ALA A C 1
ATOM 717 O O . ALA A 1 95 ? 4.409 3.420 12.015 1.00 96.69 95 ALA A O 1
ATOM 718 N N . LEU A 1 96 ? 5.274 1.775 10.750 1.00 96.56 96 LEU A N 1
ATOM 719 C CA . LEU A 1 96 ? 5.824 2.672 9.736 1.00 96.56 96 LEU A CA 1
ATOM 720 C C . LEU A 1 96 ? 4.716 3.479 9.045 1.00 96.56 96 LEU A C 1
ATOM 722 O O . LEU A 1 96 ? 4.819 4.695 8.974 1.00 96.56 96 LEU A O 1
ATOM 726 N N . VAL A 1 97 ? 3.631 2.837 8.598 1.00 97.88 97 VAL A N 1
ATOM 727 C CA . VAL A 1 97 ? 2.499 3.553 7.977 1.00 97.88 97 VAL A CA 1
ATOM 728 C C . VAL A 1 97 ? 1.823 4.510 8.957 1.00 97.88 97 VAL A C 1
ATOM 730 O O . VAL A 1 97 ? 1.483 5.625 8.575 1.00 97.88 97 VAL A O 1
ATOM 733 N N . ALA A 1 98 ? 1.665 4.115 10.222 1.00 98.00 98 ALA A N 1
ATOM 734 C CA . ALA A 1 98 ? 1.091 4.992 11.236 1.00 98.00 98 ALA A CA 1
ATOM 735 C C . ALA A 1 98 ? 1.952 6.232 11.511 1.00 98.00 98 ALA A C 1
ATOM 737 O O . ALA A 1 98 ? 1.399 7.307 11.729 1.00 98.00 98 ALA A O 1
ATOM 738 N N . ARG A 1 99 ? 3.282 6.093 11.487 1.00 97.62 99 ARG A N 1
ATOM 739 C CA . ARG A 1 99 ? 4.220 7.194 11.727 1.00 97.62 99 ARG A CA 1
ATOM 740 C C . ARG A 1 99 ? 4.349 8.131 10.534 1.00 97.62 99 ARG A C 1
ATOM 742 O O . ARG A 1 99 ? 4.255 9.337 10.705 1.00 97.62 99 ARG A O 1
ATOM 749 N N . GLU A 1 100 ? 4.560 7.580 9.342 1.00 96.88 100 GLU A N 1
ATOM 750 C CA . GLU A 1 100 ? 4.760 8.391 8.133 1.00 96.88 100 GLU A CA 1
ATOM 751 C C . GLU A 1 100 ? 3.440 8.937 7.571 1.00 96.88 100 GLU A C 1
ATOM 753 O O . GLU A 1 100 ? 3.453 9.812 6.711 1.00 96.88 100 GLU A O 1
ATOM 758 N N . GLN A 1 101 ? 2.298 8.390 8.010 1.00 97.19 101 GLN A N 1
ATOM 759 C CA . GLN A 1 101 ? 0.964 8.705 7.483 1.00 97.19 101 GLN A CA 1
ATOM 760 C C . GLN A 1 101 ? 0.892 8.612 5.952 1.00 97.19 101 GLN A C 1
ATOM 762 O O . GLN A 1 101 ? 0.134 9.314 5.283 1.00 97.19 101 GLN A O 1
ATOM 767 N N . GLU A 1 102 ? 1.663 7.676 5.404 1.00 96.75 102 GLU A N 1
ATOM 768 C CA . GLU A 1 102 ? 1.763 7.391 3.984 1.00 96.75 102 GLU A CA 1
ATOM 769 C C . GLU A 1 102 ? 1.453 5.913 3.766 1.00 96.75 102 GLU A C 1
ATOM 771 O O . GLU A 1 102 ? 2.028 5.041 4.428 1.00 96.75 102 GLU A O 1
ATOM 776 N N . LEU A 1 103 ? 0.549 5.627 2.827 1.00 97.38 103 LEU A N 1
ATOM 777 C CA . LEU A 1 103 ?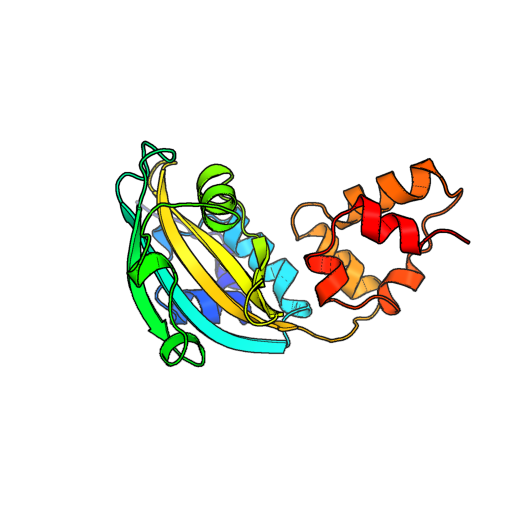 0.171 4.256 2.511 1.00 97.38 103 LEU A CA 1
ATOM 778 C C . LEU A 1 103 ? 1.378 3.414 2.063 1.00 97.38 103 LEU A C 1
ATOM 780 O O . LEU A 1 103 ? 2.402 3.921 1.588 1.00 97.38 103 LEU A O 1
ATOM 784 N N . MET A 1 104 ? 1.266 2.098 2.217 1.00 97.81 104 MET A N 1
ATOM 785 C CA . MET A 1 104 ? 2.303 1.165 1.787 1.00 97.81 104 MET A CA 1
ATOM 786 C C . MET A 1 104 ? 1.700 -0.143 1.289 1.00 97.81 104 MET A C 1
ATOM 788 O O . MET A 1 104 ? 0.861 -0.743 1.956 1.00 97.81 104 MET A O 1
ATOM 792 N N . VAL A 1 105 ? 2.186 -0.616 0.145 1.00 98.06 105 VAL A N 1
ATOM 793 C CA . VAL A 1 105 ? 1.987 -1.990 -0.313 1.00 98.06 105 VAL A CA 1
ATOM 794 C C . VAL A 1 105 ? 3.039 -2.872 0.349 1.00 98.06 105 VAL A C 1
ATOM 796 O O . VAL A 1 105 ? 4.231 -2.567 0.315 1.00 98.06 105 VAL A O 1
ATOM 799 N N . ALA A 1 106 ? 2.610 -3.966 0.963 1.00 96.00 106 ALA A N 1
ATOM 800 C CA . ALA A 1 106 ? 3.488 -4.895 1.653 1.00 96.00 106 ALA A CA 1
ATOM 801 C C . ALA A 1 106 ? 3.123 -6.339 1.328 1.00 96.00 106 ALA A C 1
ATOM 803 O O . ALA A 1 106 ? 1.958 -6.671 1.126 1.00 96.00 106 ALA A O 1
ATOM 804 N N . LYS A 1 107 ? 4.130 -7.211 1.346 1.00 94.31 107 LYS A N 1
ATOM 805 C CA . LYS A 1 107 ? 3.947 -8.657 1.250 1.00 94.31 107 LYS A CA 1
ATOM 806 C C . LYS A 1 107 ? 3.922 -9.268 2.650 1.00 94.31 107 LYS A C 1
ATOM 808 O O . LYS A 1 107 ? 4.837 -9.047 3.449 1.00 94.31 107 LYS A O 1
ATOM 813 N N . GLY A 1 108 ? 2.875 -10.023 2.964 1.00 86.56 108 GLY A N 1
ATOM 814 C CA . GLY A 1 108 ? 2.748 -10.760 4.213 1.00 86.56 108 GLY A CA 1
ATOM 815 C C . GLY A 1 108 ? 3.884 -11.770 4.355 1.00 86.56 108 GLY A C 1
ATOM 816 O O . GLY A 1 108 ? 4.072 -12.626 3.496 1.00 86.56 108 GLY A O 1
ATOM 817 N N . ARG A 1 109 ? 4.664 -11.685 5.442 1.00 80.00 109 ARG A N 1
ATOM 818 C CA . ARG A 1 109 ? 5.799 -12.605 5.662 1.00 80.00 109 ARG A CA 1
ATOM 819 C C . ARG A 1 109 ? 5.361 -14.055 5.873 1.00 80.00 109 ARG A C 1
ATOM 821 O O . ARG A 1 109 ? 6.121 -14.959 5.559 1.00 80.00 109 ARG A O 1
ATOM 828 N N . SER A 1 110 ? 4.179 -14.263 6.447 1.00 73.88 110 SER A N 1
ATOM 829 C CA . SER A 1 110 ? 3.666 -15.589 6.799 1.00 73.88 110 SER A CA 1
ATOM 830 C C . SER A 1 110 ? 2.942 -16.287 5.653 1.00 73.88 110 SER A C 1
ATOM 832 O O . SER A 1 110 ? 2.923 -17.510 5.618 1.00 73.88 110 SER A O 1
ATOM 834 N N . ASP A 1 111 ? 2.314 -15.531 4.753 1.00 80.25 111 ASP A N 1
ATOM 835 C CA . ASP A 1 111 ? 1.391 -16.070 3.750 1.00 80.25 111 ASP A CA 1
ATOM 836 C C . ASP A 1 111 ? 1.641 -15.558 2.325 1.00 80.25 111 ASP A C 1
ATOM 838 O O . ASP A 1 111 ? 0.931 -15.946 1.402 1.00 80.25 111 ASP A O 1
ATOM 842 N N . GLY A 1 112 ? 2.635 -14.689 2.127 1.00 86.31 112 GLY A N 1
ATOM 843 C CA . GLY A 1 112 ? 3.027 -14.171 0.819 1.00 86.31 112 GLY A CA 1
ATOM 844 C C . GLY A 1 112 ? 2.008 -13.240 0.159 1.00 86.31 112 GLY A C 1
ATOM 845 O O . GLY A 1 112 ? 2.275 -12.769 -0.945 1.00 86.31 112 GLY A O 1
ATOM 846 N N . ARG A 1 113 ? 0.871 -12.953 0.806 1.00 91.69 113 ARG A N 1
ATOM 847 C CA . ARG A 1 113 ? -0.213 -12.148 0.230 1.00 91.69 113 ARG A CA 1
ATOM 848 C C . ARG A 1 113 ? 0.155 -10.673 0.205 1.00 91.69 113 ARG A C 1
ATOM 850 O O . ARG A 1 113 ? 0.801 -10.177 1.128 1.00 91.69 113 ARG A O 1
ATOM 857 N N . LEU A 1 114 ? -0.286 -9.959 -0.824 1.00 97.00 114 LEU A N 1
ATOM 858 C CA . LEU A 1 114 ? -0.125 -8.513 -0.878 1.00 97.00 114 LEU A CA 1
ATOM 859 C C . LEU A 1 114 ? -1.241 -7.820 -0.104 1.00 97.00 114 LEU A C 1
ATOM 861 O O . LEU A 1 114 ? -2.412 -8.198 -0.168 1.00 97.00 114 LEU A O 1
ATOM 865 N N . VAL A 1 115 ? -0.849 -6.788 0.631 1.00 96.94 115 VAL A N 1
ATOM 866 C CA . VAL A 1 115 ? -1.763 -5.895 1.329 1.00 96.94 115 VAL A CA 1
ATOM 867 C C . VAL A 1 115 ? -1.408 -4.446 1.040 1.00 96.94 115 VAL A C 1
ATOM 869 O O . VAL A 1 115 ? -0.231 -4.088 1.031 1.00 96.94 115 VAL A O 1
ATOM 872 N N . VAL A 1 116 ? -2.419 -3.603 0.860 1.00 98.31 116 VAL A N 1
ATOM 873 C CA . VAL A 1 116 ? -2.276 -2.146 0.932 1.00 98.31 116 VAL A CA 1
ATOM 874 C C . VAL A 1 116 ? -2.632 -1.726 2.352 1.00 98.31 116 VAL A C 1
ATOM 876 O O . VAL A 1 116 ? -3.734 -1.996 2.819 1.00 98.31 116 VAL A O 1
ATOM 879 N N . ILE A 1 117 ? -1.690 -1.108 3.057 1.00 98.25 117 ILE A N 1
ATOM 880 C CA . ILE A 1 117 ? -1.853 -0.590 4.417 1.00 98.25 117 ILE A CA 1
ATOM 881 C C . ILE A 1 11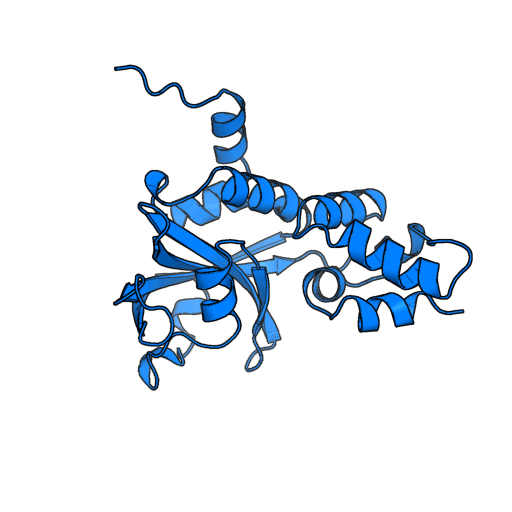7 ? -2.055 0.921 4.304 1.00 98.25 117 ILE A C 1
ATOM 883 O O . ILE A 1 117 ? -1.198 1.607 3.747 1.00 98.25 117 ILE A O 1
ATOM 887 N N . LEU A 1 118 ? -3.158 1.435 4.839 1.00 98.38 118 LEU A N 1
ATOM 888 C CA . LEU A 1 118 ? -3.536 2.843 4.777 1.00 98.38 118 LEU A CA 1
ATOM 889 C C . LEU A 1 118 ? -3.739 3.419 6.185 1.00 98.38 118 LEU A C 1
ATOM 891 O O . LEU A 1 118 ? -4.322 2.736 7.031 1.00 98.38 118 LEU A O 1
ATOM 895 N N . PRO A 1 119 ? -3.297 4.658 6.445 1.00 98.25 119 PRO A N 1
ATOM 896 C CA . PRO A 1 119 ? -3.556 5.341 7.704 1.00 98.25 119 PRO A CA 1
ATOM 897 C C . PRO A 1 119 ? -4.929 6.027 7.710 1.00 98.25 119 PRO A C 1
ATOM 899 O O . PRO A 1 119 ? -5.323 6.667 6.737 1.00 98.25 119 PRO A O 1
ATOM 902 N N . GLU A 1 120 ? -5.632 5.933 8.837 1.00 98.38 120 GLU A N 1
ATOM 903 C CA . GLU A 1 120 ? -6.798 6.759 9.163 1.00 98.38 120 GLU A CA 1
ATOM 904 C C . GLU A 1 120 ? -6.371 7.801 10.204 1.00 98.38 120 GLU A C 1
ATOM 906 O O . GLU A 1 120 ? -6.057 7.452 11.348 1.00 98.38 120 GLU A O 1
ATOM 911 N N . THR A 1 121 ? -6.341 9.080 9.831 1.00 97.81 121 THR A N 1
ATOM 912 C CA . THR A 1 121 ? -5.761 10.145 10.659 1.00 97.81 121 THR A CA 1
ATOM 913 C C . THR A 1 121 ? -6.798 11.159 11.135 1.00 97.81 121 THR A C 1
ATOM 915 O O . THR A 1 121 ? -7.812 11.422 10.489 1.00 97.81 121 THR A O 1
ATOM 918 N N . LYS A 1 122 ? -6.553 11.738 12.308 1.00 96.19 122 LYS A N 1
ATOM 919 C CA . LYS A 1 122 ? -7.326 12.833 12.893 1.00 96.19 122 LYS A CA 1
ATOM 920 C C . LYS A 1 122 ? -6.360 13.795 13.562 1.00 96.19 122 LYS A C 1
ATOM 922 O O . LYS A 1 122 ? -5.584 13.360 14.400 1.00 96.19 122 LYS A O 1
ATOM 927 N N . ASP A 1 123 ? -6.419 15.076 13.206 1.00 94.62 123 ASP A N 1
ATOM 928 C CA . ASP A 1 123 ? -5.620 16.130 13.849 1.00 94.62 123 ASP A CA 1
ATOM 929 C C . ASP A 1 123 ? -4.109 15.802 13.905 1.00 94.62 123 ASP A C 1
ATOM 931 O O . ASP A 1 123 ? -3.425 16.080 14.883 1.00 94.62 123 ASP A O 1
ATOM 935 N N . GLY A 1 124 ? -3.589 15.158 12.852 1.00 93.88 124 GLY A N 1
ATOM 936 C CA . GLY A 1 124 ? -2.189 14.723 12.767 1.00 93.88 124 GLY A CA 1
ATOM 937 C C . GLY A 1 124 ? -1.862 13.425 13.516 1.00 93.88 124 GLY A C 1
ATOM 938 O O . GLY A 1 124 ? -0.742 12.939 13.408 1.00 93.88 124 GLY A O 1
ATOM 939 N N . VAL A 1 125 ? -2.824 12.811 14.206 1.00 97.44 125 VAL A N 1
ATOM 940 C CA . VAL A 1 125 ? -2.672 11.535 14.919 1.00 97.44 125 VAL A CA 1
ATOM 941 C C . VAL A 1 125 ? -3.236 10.388 14.085 1.00 97.44 125 VAL A C 1
ATOM 943 O O . VAL A 1 125 ? -4.322 10.498 13.513 1.00 97.44 125 VAL A O 1
ATOM 946 N N . THR A 1 126 ? -2.534 9.256 14.027 1.00 98.12 126 THR A N 1
ATOM 947 C CA . THR A 1 126 ? -3.066 8.039 13.396 1.00 98.12 126 THR A CA 1
ATOM 948 C C . THR A 1 126 ? -4.003 7.327 14.365 1.00 98.12 126 THR A C 1
ATOM 950 O O . THR A 1 126 ? -3.575 6.792 15.380 1.00 98.12 126 THR A O 1
ATOM 953 N N . THR A 1 127 ? -5.290 7.313 14.028 1.00 97.94 127 THR A N 1
ATOM 954 C CA . THR A 1 127 ? -6.381 6.750 14.849 1.00 97.94 127 THR A CA 1
ATOM 955 C C . THR A 1 127 ? -6.846 5.373 14.380 1.00 97.94 127 THR A C 1
ATOM 957 O O . THR A 1 127 ? -7.524 4.647 15.109 1.00 97.94 127 THR A O 1
ATOM 960 N N . GLY A 1 128 ? -6.470 4.986 13.164 1.00 98.25 128 GLY A N 1
ATOM 961 C CA . GLY A 1 128 ? -6.799 3.691 12.594 1.00 98.25 128 GLY A CA 1
ATOM 962 C C . GLY A 1 128 ? -5.829 3.289 11.493 1.00 98.25 128 GLY A C 1
ATOM 963 O O . GLY A 1 128 ? -5.069 4.107 10.971 1.00 98.25 128 GLY A O 1
ATOM 964 N N . LEU A 1 129 ? -5.861 2.008 11.148 1.00 98.31 129 LEU A N 1
ATOM 965 C CA . LEU A 1 129 ? -5.177 1.459 9.984 1.00 98.31 129 LEU A CA 1
ATOM 966 C C . LEU A 1 129 ? -6.153 0.576 9.215 1.00 98.31 129 LEU A C 1
ATOM 968 O O . LEU A 1 129 ? -6.734 -0.344 9.795 1.00 98.31 129 LEU A O 1
ATOM 972 N N . GLN A 1 130 ? -6.259 0.796 7.909 1.00 98.12 130 GLN A N 1
ATOM 973 C CA . GLN A 1 130 ? -6.963 -0.108 7.010 1.00 98.12 130 GLN A CA 1
ATOM 974 C C . GLN A 1 130 ? -5.965 -0.981 6.266 1.00 98.12 130 GLN A C 1
ATOM 976 O O . GLN A 1 130 ? -4.996 -0.484 5.696 1.00 98.12 130 GLN A O 1
ATOM 981 N N . LEU A 1 131 ? -6.203 -2.286 6.249 1.00 97.12 131 LEU A N 1
ATOM 982 C CA . LEU A 1 131 ? -5.491 -3.230 5.400 1.00 97.12 131 LEU A CA 1
ATOM 983 C C . LEU A 1 131 ? -6.441 -3.762 4.344 1.00 97.12 131 LEU A C 1
ATOM 985 O O . LEU A 1 131 ? -7.410 -4.419 4.699 1.00 97.12 131 LEU A O 1
ATOM 989 N N . LEU A 1 132 ? -6.132 -3.544 3.071 1.00 98.25 132 LEU A N 1
ATOM 990 C CA . LEU A 1 132 ? -6.811 -4.190 1.951 1.00 98.25 132 LEU A CA 1
ATOM 991 C C . LEU A 1 132 ? -5.951 -5.350 1.463 1.00 98.25 132 LEU A C 1
ATOM 993 O O . LEU A 1 132 ? -4.806 -5.135 1.075 1.00 98.25 132 LEU A O 1
ATOM 997 N N . HIS A 1 133 ? -6.484 -6.567 1.475 1.00 97.50 133 HIS A N 1
ATOM 998 C CA . HIS A 1 133 ? -5.879 -7.704 0.790 1.00 97.50 133 HIS A CA 1
ATOM 999 C C . HIS A 1 133 ? -6.146 -7.560 -0.704 1.00 97.50 133 HIS A C 1
ATOM 1001 O O . HIS A 1 133 ? -7.297 -7.397 -1.106 1.00 97.50 133 HIS A O 1
ATOM 1007 N N . VAL A 1 134 ? -5.090 -7.598 -1.515 1.00 98.38 134 VAL A N 1
ATOM 1008 C CA . VAL A 1 134 ? -5.189 -7.315 -2.949 1.00 98.38 134 VAL A CA 1
ATOM 1009 C C . VAL A 1 134 ? -4.486 -8.370 -3.786 1.00 98.38 134 VAL A C 1
ATOM 1011 O O . VAL A 1 134 ? -3.422 -8.868 -3.414 1.00 98.38 134 VAL A O 1
ATOM 1014 N N . ASN A 1 135 ? -5.073 -8.659 -4.942 1.00 98.19 135 ASN A N 1
ATOM 1015 C CA . ASN A 1 135 ? -4.359 -9.233 -6.070 1.00 98.19 135 ASN A CA 1
ATOM 1016 C C . ASN A 1 135 ? -3.891 -8.082 -6.963 1.00 98.19 135 ASN A C 1
ATOM 1018 O O . ASN A 1 135 ? -4.590 -7.077 -7.125 1.00 98.19 135 ASN A O 1
ATOM 1022 N N . VAL A 1 136 ? -2.692 -8.220 -7.519 1.00 98.31 136 VAL A N 1
ATOM 1023 C CA . VAL A 1 136 ? -2.134 -7.260 -8.474 1.00 98.31 136 VAL A CA 1
ATOM 1024 C C . VAL A 1 136 ? -1.939 -7.937 -9.820 1.00 98.31 136 VAL A C 1
ATOM 1026 O O . VAL A 1 136 ? -1.865 -9.163 -9.886 1.00 98.31 136 VAL A O 1
ATOM 1029 N N . ALA A 1 137 ? -1.865 -7.149 -10.887 1.00 98.19 137 ALA A N 1
ATOM 1030 C CA . ALA A 1 137 ? -1.486 -7.665 -12.195 1.00 98.19 137 ALA A CA 1
ATOM 1031 C C . ALA A 1 137 ? -0.084 -8.287 -12.121 1.00 98.19 137 ALA A C 1
ATOM 1033 O O . ALA A 1 137 ? 0.793 -7.729 -11.462 1.00 98.19 137 ALA A O 1
ATOM 1034 N N . ASP A 1 138 ? 0.147 -9.410 -12.803 1.00 97.81 138 ASP A N 1
ATOM 1035 C CA . ASP A 1 138 ? 1.478 -10.028 -12.813 1.00 97.81 138 ASP A CA 1
ATOM 1036 C C . ASP A 1 138 ? 2.507 -9.069 -13.420 1.00 97.81 138 ASP A C 1
ATOM 1038 O O . ASP A 1 138 ? 3.549 -8.818 -12.818 1.00 97.81 138 ASP A O 1
ATOM 1042 N N . HIS A 1 139 ? 2.161 -8.482 -14.568 1.00 98.38 139 HIS A N 1
ATOM 1043 C CA . HIS A 1 139 ? 2.953 -7.502 -15.305 1.00 98.38 139 HIS A CA 1
ATOM 1044 C C . HIS A 1 139 ? 2.031 -6.419 -15.871 1.00 98.38 139 HIS A C 1
ATOM 1046 O O . HIS A 1 139 ? 0.839 -6.649 -16.090 1.00 98.38 139 HIS A O 1
ATOM 1052 N N . LEU A 1 140 ? 2.591 -5.244 -16.142 1.00 98.62 140 LEU A N 1
ATOM 1053 C CA . LEU A 1 140 ? 1.900 -4.140 -16.803 1.00 98.62 140 LEU A CA 1
ATOM 1054 C C . LEU A 1 140 ? 2.760 -3.598 -17.945 1.00 98.62 140 LEU A C 1
ATOM 1056 O O . LEU A 1 140 ? 3.984 -3.693 -17.877 1.00 98.62 140 LEU A O 1
ATOM 1060 N N . PRO A 1 141 ? 2.161 -2.953 -18.961 1.00 98.56 141 PRO A N 1
ATOM 1061 C CA . PRO A 1 141 ? 2.929 -2.166 -19.917 1.00 98.56 141 PRO A CA 1
ATOM 1062 C C . PRO A 1 141 ? 3.833 -1.159 -19.193 1.00 98.56 141 PRO A C 1
ATOM 1064 O O . PRO A 1 141 ? 3.401 -0.529 -18.224 1.00 98.56 141 PRO A O 1
ATOM 1067 N N . ALA A 1 142 ? 5.059 -0.962 -19.690 1.00 98.44 142 ALA A N 1
ATOM 1068 C CA . ALA A 1 142 ? 6.074 -0.130 -19.035 1.00 98.44 142 ALA A CA 1
ATOM 1069 C C . ALA A 1 142 ? 5.559 1.277 -18.679 1.00 98.44 142 ALA A C 1
ATOM 1071 O O . ALA A 1 142 ? 5.787 1.762 -17.573 1.00 98.44 142 ALA A O 1
ATOM 1072 N N . ALA A 1 143 ? 4.784 1.902 -19.573 1.00 98.25 143 ALA A N 1
ATOM 1073 C CA . ALA A 1 143 ? 4.177 3.210 -19.331 1.00 98.25 143 ALA A CA 1
ATOM 1074 C C . ALA A 1 143 ? 3.196 3.207 -18.141 1.00 98.25 143 ALA A C 1
ATOM 1076 O O . ALA A 1 143 ? 3.200 4.135 -17.331 1.00 98.25 143 ALA A O 1
ATOM 1077 N N . THR A 1 144 ? 2.383 2.157 -18.000 1.00 98.38 144 THR A N 1
ATOM 1078 C CA . THR A 1 144 ? 1.439 2.006 -16.885 1.00 98.38 144 THR A CA 1
ATOM 1079 C C . THR A 1 144 ? 2.176 1.700 -15.582 1.00 98.38 144 THR A C 1
ATOM 1081 O O . THR A 1 144 ? 1.898 2.340 -14.570 1.00 98.38 144 THR A O 1
ATOM 1084 N N . ALA A 1 145 ? 3.157 0.790 -15.605 1.00 98.56 145 ALA A N 1
ATOM 1085 C CA . ALA A 1 145 ? 4.003 0.497 -14.446 1.00 98.56 145 ALA A CA 1
ATOM 1086 C C . ALA A 1 145 ? 4.736 1.757 -13.954 1.00 98.56 145 ALA A C 1
ATOM 1088 O O . ALA A 1 145 ? 4.727 2.063 -12.762 1.00 98.56 145 ALA A O 1
ATOM 1089 N N . ARG A 1 146 ? 5.300 2.547 -14.877 1.00 98.38 146 ARG A N 1
ATOM 1090 C CA . ARG A 1 146 ? 5.910 3.848 -14.581 1.00 98.38 146 ARG A CA 1
ATOM 1091 C C . ARG A 1 146 ? 4.932 4.786 -13.878 1.00 98.38 146 ARG A C 1
ATOM 1093 O O . ARG A 1 146 ? 5.292 5.331 -12.838 1.00 98.38 146 ARG A O 1
ATOM 1100 N N . ALA A 1 147 ? 3.724 4.972 -14.412 1.00 97.94 147 ALA A N 1
ATOM 1101 C CA . ALA A 1 147 ? 2.726 5.863 -13.816 1.00 97.94 147 ALA A CA 1
ATOM 1102 C C . ALA A 1 147 ? 2.368 5.438 -12.379 1.00 97.94 147 ALA A C 1
ATOM 1104 O O . ALA A 1 147 ? 2.439 6.255 -11.459 1.00 97.94 147 ALA A O 1
ATOM 1105 N N . VAL A 1 148 ? 2.117 4.140 -12.164 1.00 98.38 148 VAL A N 1
ATOM 1106 C CA . VAL A 1 148 ? 1.865 3.567 -10.830 1.00 98.38 148 VAL A CA 1
ATOM 1107 C C . VAL A 1 148 ? 3.020 3.878 -9.872 1.00 98.38 148 VAL A C 1
ATOM 1109 O O . VAL A 1 148 ? 2.804 4.372 -8.766 1.00 98.38 148 VAL A O 1
ATOM 1112 N N . LEU A 1 149 ? 4.268 3.641 -10.289 1.00 98.12 149 LEU A N 1
ATOM 1113 C CA . LEU A 1 149 ? 5.454 3.871 -9.456 1.00 98.12 149 LEU A CA 1
ATOM 1114 C C . LEU A 1 149 ? 5.762 5.356 -9.212 1.00 98.12 149 LEU A C 1
ATOM 1116 O O . LEU A 1 149 ? 6.410 5.691 -8.221 1.00 98.12 149 LEU A O 1
ATOM 1120 N N . GLN A 1 150 ? 5.337 6.257 -10.096 1.00 96.69 150 GLN A N 1
ATOM 1121 C CA . GLN A 1 150 ? 5.450 7.701 -9.880 1.00 96.69 150 GLN A CA 1
ATOM 1122 C C . GLN A 1 150 ? 4.471 8.173 -8.801 1.00 96.69 150 GLN A C 1
ATOM 1124 O O . GLN A 1 150 ? 4.855 8.951 -7.923 1.00 96.69 150 GLN A O 1
ATOM 1129 N N . GLY A 1 151 ? 3.233 7.676 -8.844 1.00 94.19 151 GLY A N 1
ATOM 1130 C CA . GLY A 1 151 ? 2.197 8.001 -7.866 1.00 94.19 151 GLY A CA 1
ATOM 1131 C C . GLY A 1 151 ? 2.343 7.279 -6.525 1.00 94.19 151 GLY A C 1
ATOM 1132 O O . GLY A 1 151 ? 1.849 7.762 -5.506 1.00 94.19 151 GLY A O 1
ATOM 1133 N N . TYR A 1 152 ? 3.074 6.164 -6.494 1.00 95.81 152 TYR A N 1
ATOM 1134 C CA . TYR A 1 152 ? 3.344 5.392 -5.286 1.00 95.81 152 TYR A CA 1
ATOM 1135 C C . TYR A 1 152 ? 4.739 5.681 -4.719 1.00 95.81 152 TYR A C 1
ATOM 1137 O O . TYR A 1 152 ? 5.751 5.226 -5.249 1.00 95.81 152 TYR A O 1
ATOM 1145 N N . ARG A 1 153 ? 4.796 6.425 -3.605 1.00 93.06 153 ARG A N 1
ATOM 1146 C CA . ARG A 1 153 ? 6.010 6.680 -2.797 1.00 93.06 153 ARG A CA 1
ATOM 1147 C C . ARG A 1 153 ? 7.242 7.136 -3.598 1.00 93.06 153 ARG A C 1
ATOM 1149 O O . ARG A 1 153 ? 8.370 6.808 -3.237 1.00 93.06 153 ARG A O 1
ATOM 1156 N N . ARG A 1 154 ? 7.032 7.869 -4.704 1.00 93.50 154 ARG A N 1
ATOM 1157 C CA . ARG A 1 154 ? 8.083 8.349 -5.634 1.00 93.50 154 ARG A CA 1
ATOM 1158 C C . ARG A 1 154 ? 9.027 7.241 -6.110 1.00 93.50 154 ARG A C 1
ATOM 1160 O O . ARG A 1 154 ? 10.197 7.479 -6.412 1.00 93.50 154 ARG A O 1
ATOM 1167 N N . ARG A 1 155 ? 8.522 6.015 -6.165 1.00 96.88 155 ARG A N 1
ATOM 1168 C CA . ARG A 1 155 ? 9.339 4.820 -6.309 1.00 96.88 155 ARG A CA 1
ATOM 1169 C C . ARG A 1 155 ? 9.991 4.713 -7.683 1.00 96.88 155 ARG A C 1
ATOM 1171 O O . ARG A 1 155 ? 11.103 4.209 -7.781 1.00 96.88 155 ARG A O 1
ATOM 1178 N N . TYR A 1 156 ? 9.346 5.260 -8.713 1.00 98.06 156 TYR A N 1
ATOM 1179 C CA . TYR A 1 156 ? 9.931 5.383 -10.049 1.00 98.06 156 TYR A CA 1
ATOM 1180 C C . TYR A 1 156 ? 11.220 6.211 -10.035 1.00 98.06 156 TYR A C 1
ATOM 1182 O O . TYR A 1 156 ? 12.237 5.775 -10.561 1.00 98.06 156 TYR A O 1
ATOM 1190 N N . GLN A 1 157 ? 11.178 7.394 -9.410 1.00 97.81 157 GLN A N 1
ATOM 1191 C CA . GLN A 1 157 ? 12.330 8.292 -9.355 1.00 97.81 157 GLN A CA 1
ATOM 1192 C C . GLN A 1 157 ? 13.471 7.648 -8.565 1.00 97.81 157 GLN A C 1
ATOM 1194 O O . GLN A 1 157 ? 14.591 7.608 -9.052 1.00 97.81 157 GLN A O 1
ATOM 1199 N N . ALA A 1 158 ? 13.164 7.056 -7.406 1.00 97.81 158 ALA A N 1
ATOM 1200 C CA . ALA A 1 158 ? 14.161 6.368 -6.591 1.00 97.81 158 ALA A CA 1
ATOM 1201 C C . ALA A 1 158 ? 14.817 5.182 -7.322 1.00 97.81 158 ALA A C 1
ATOM 1203 O O . ALA A 1 158 ? 16.023 4.991 -7.208 1.00 97.81 158 ALA A O 1
ATOM 1204 N N . LEU A 1 159 ? 14.040 4.392 -8.076 1.00 98.19 159 LEU A N 1
ATOM 1205 C CA . LEU A 1 159 ? 14.581 3.297 -8.883 1.00 98.19 159 LEU A CA 1
ATOM 1206 C C . LEU A 1 159 ? 15.471 3.821 -10.010 1.00 98.19 159 LEU A C 1
ATOM 1208 O O . LEU A 1 159 ? 16.577 3.322 -10.181 1.00 98.19 159 LEU A O 1
ATOM 1212 N N . ARG A 1 160 ? 15.006 4.830 -10.753 1.00 97.88 160 ARG A N 1
ATOM 1213 C CA . ARG A 1 160 ? 15.788 5.451 -11.822 1.00 97.88 160 ARG A CA 1
ATOM 1214 C C . ARG A 1 160 ? 17.121 5.965 -11.293 1.00 97.88 160 ARG A C 1
ATOM 1216 O O . ARG A 1 160 ? 18.140 5.628 -11.877 1.00 97.88 160 ARG A O 1
ATOM 1223 N N . ASP A 1 161 ? 17.098 6.723 -10.198 1.00 97.56 161 ASP A N 1
ATOM 1224 C CA . ASP A 1 161 ? 18.300 7.310 -9.604 1.00 97.56 161 ASP A CA 1
ATOM 1225 C C . ASP A 1 161 ? 19.296 6.220 -9.183 1.00 97.56 161 ASP A C 1
ATOM 1227 O O . ASP A 1 161 ? 20.472 6.313 -9.525 1.00 97.56 161 ASP A O 1
ATOM 1231 N N . ALA A 1 162 ? 18.813 5.151 -8.538 1.00 97.38 162 ALA A N 1
ATOM 1232 C CA . ALA A 1 162 ? 19.642 4.018 -8.126 1.00 97.38 162 ALA A CA 1
ATOM 1233 C C . ALA A 1 162 ? 20.236 3.232 -9.307 1.00 97.38 162 ALA A C 1
ATOM 1235 O O . ALA A 1 162 ? 21.358 2.750 -9.218 1.00 97.38 162 ALA A O 1
ATOM 1236 N N . VAL A 1 163 ? 19.506 3.092 -10.417 1.00 97.50 163 VAL A N 1
ATOM 1237 C CA . VAL A 1 163 ? 20.037 2.442 -11.627 1.00 97.50 163 VAL A CA 1
ATOM 1238 C C . VAL A 1 163 ? 21.076 3.329 -12.302 1.00 97.50 163 VAL A C 1
ATOM 1240 O O . VAL A 1 163 ? 22.144 2.850 -12.658 1.00 97.50 163 VAL A O 1
ATOM 1243 N N . THR A 1 164 ? 20.801 4.629 -12.436 1.00 96.75 164 THR A N 1
ATOM 1244 C CA . THR A 1 164 ? 21.730 5.576 -13.074 1.00 96.75 164 THR A CA 1
ATOM 1245 C C . THR A 1 164 ? 22.975 5.881 -12.240 1.00 96.75 164 THR A C 1
ATOM 1247 O O . THR A 1 164 ? 23.844 6.625 -12.683 1.00 96.75 164 THR A O 1
ATOM 1250 N N . GLU A 1 165 ? 23.067 5.324 -11.030 1.00 95.56 165 GLU A N 1
ATOM 1251 C CA . GLU A 1 165 ? 24.298 5.314 -10.242 1.00 95.56 165 GLU A CA 1
ATOM 1252 C C . GLU A 1 165 ? 25.351 4.366 -10.843 1.00 95.56 165 GLU A C 1
ATOM 1254 O O . GLU A 1 165 ? 26.542 4.658 -10.748 1.00 95.56 165 GLU A O 1
ATOM 1259 N N . THR A 1 166 ? 24.935 3.257 -11.477 1.00 92.12 166 THR A N 1
ATOM 1260 C CA . THR A 1 166 ? 25.855 2.261 -12.067 1.00 92.12 166 THR A CA 1
ATOM 1261 C C . THR A 1 166 ? 25.712 2.080 -13.575 1.00 92.12 166 THR A C 1
ATOM 1263 O O . THR A 1 166 ? 26.697 1.750 -14.227 1.00 92.12 166 THR A O 1
ATOM 1266 N N . GLU A 1 167 ? 24.523 2.304 -14.134 1.00 93.94 167 GLU A N 1
ATOM 1267 C CA . GLU A 1 167 ? 24.236 2.133 -15.560 1.00 93.94 167 GLU A CA 1
ATOM 1268 C C . GLU A 1 167 ? 24.106 3.487 -16.275 1.00 93.94 167 GLU A C 1
ATOM 1270 O O . GLU A 1 167 ? 23.496 4.422 -15.754 1.00 93.94 167 GLU A O 1
ATOM 1275 N N . ASP A 1 168 ? 24.586 3.581 -17.519 1.00 92.06 168 ASP A N 1
ATOM 1276 C CA . ASP A 1 168 ? 24.532 4.826 -18.307 1.00 92.06 168 ASP A CA 1
ATOM 1277 C C . ASP A 1 168 ? 23.096 5.290 -18.616 1.00 92.06 168 ASP A C 1
ATOM 1279 O O . ASP A 1 168 ? 22.828 6.484 -18.788 1.00 92.06 168 ASP A O 1
ATOM 1283 N N . VAL A 1 169 ? 22.154 4.346 -18.730 1.00 93.69 169 VAL A N 1
ATOM 1284 C CA . VAL A 1 169 ? 20.761 4.617 -19.100 1.00 93.69 169 VAL A CA 1
ATOM 1285 C C . VAL A 1 169 ? 19.781 3.804 -18.266 1.00 93.69 169 VAL A C 1
ATOM 1287 O O . VAL A 1 169 ? 19.965 2.616 -18.013 1.00 93.69 169 VAL A O 1
ATOM 1290 N N . PHE A 1 170 ? 18.656 4.426 -17.918 1.00 96.75 170 PHE A N 1
ATOM 1291 C CA . PHE A 1 170 ? 17.523 3.706 -17.351 1.00 96.75 170 PHE A CA 1
ATOM 1292 C C . PHE A 1 170 ? 16.673 3.099 -18.473 1.00 96.75 170 PHE A C 1
ATOM 1294 O O . PHE A 1 170 ? 15.924 3.804 -19.153 1.00 96.75 170 PHE A O 1
ATOM 1301 N N . ARG A 1 171 ? 16.790 1.782 -18.668 1.00 96.81 171 ARG A N 1
ATOM 1302 C CA . ARG A 1 171 ? 15.954 0.997 -19.590 1.00 96.81 171 ARG A CA 1
ATOM 1303 C C . ARG A 1 171 ? 14.512 0.920 -19.073 1.00 96.81 171 ARG A C 1
ATOM 1305 O O . ARG A 1 171 ? 14.171 0.026 -18.304 1.00 96.81 171 ARG A O 1
ATOM 1312 N N . GLU A 1 172 ? 13.671 1.887 -19.447 1.00 96.38 172 GLU A N 1
ATOM 1313 C CA . GLU A 1 172 ? 12.264 1.942 -19.008 1.00 96.38 172 GLU A CA 1
ATOM 1314 C C . GLU A 1 172 ? 11.445 0.723 -19.461 1.00 96.38 172 GLU A C 1
ATOM 1316 O O . GLU A 1 172 ? 10.506 0.323 -18.780 1.00 96.38 172 GLU A O 1
ATOM 1321 N N . ASP A 1 173 ? 11.800 0.116 -20.590 1.00 97.00 173 ASP A N 1
ATOM 1322 C CA . ASP A 1 173 ? 11.145 -1.068 -21.146 1.00 97.00 173 ASP A CA 1
ATOM 1323 C C . ASP A 1 173 ? 11.216 -2.285 -20.213 1.00 97.00 173 ASP A C 1
ATOM 1325 O O . ASP A 1 173 ? 10.236 -3.026 -20.114 1.00 97.00 173 ASP A O 1
ATOM 1329 N N . LEU A 1 174 ? 12.294 -2.418 -19.429 1.00 97.44 174 LEU A N 1
ATOM 1330 C CA . LEU A 1 174 ? 12.446 -3.495 -18.445 1.00 97.44 174 LEU A CA 1
ATOM 1331 C C . LEU A 1 174 ? 11.386 -3.450 -17.337 1.00 97.44 174 LEU A C 1
ATOM 1333 O O . LEU A 1 174 ? 11.139 -4.471 -16.700 1.00 97.44 174 LEU A O 1
ATOM 1337 N N . LEU A 1 175 ? 10.702 -2.316 -17.125 1.00 98.19 175 LEU A N 1
ATOM 1338 C CA . LEU A 1 175 ? 9.566 -2.248 -16.198 1.00 98.19 175 LEU A CA 1
ATOM 1339 C C . LEU A 1 175 ? 8.446 -3.222 -16.582 1.00 98.19 175 LEU A C 1
ATOM 1341 O O . LEU A 1 175 ? 7.777 -3.734 -15.690 1.00 98.19 175 LEU A O 1
ATOM 1345 N N . ALA A 1 176 ? 8.247 -3.484 -17.878 1.00 98.12 176 ALA A N 1
ATOM 1346 C CA . ALA A 1 176 ? 7.227 -4.422 -18.345 1.00 98.12 176 ALA A CA 1
ATOM 1347 C C . ALA A 1 176 ? 7.591 -5.892 -18.081 1.00 98.12 176 ALA A C 1
ATOM 1349 O O . ALA A 1 176 ? 6.711 -6.749 -18.055 1.00 98.12 176 ALA A O 1
ATOM 1350 N N . GLU A 1 177 ? 8.876 -6.177 -17.871 1.00 97.44 177 GLU A N 1
ATOM 1351 C CA . GLU A 1 177 ? 9.401 -7.517 -17.597 1.00 97.44 177 GLU A CA 1
ATOM 1352 C C . GLU A 1 177 ? 9.434 -7.835 -16.096 1.00 97.44 177 GLU A C 1
ATOM 1354 O O . GLU A 1 177 ? 9.644 -8.980 -15.701 1.00 97.44 177 GLU A O 1
ATOM 1359 N N . GLN A 1 178 ? 9.230 -6.831 -15.238 1.00 98.00 178 GLN A N 1
ATOM 1360 C CA . GLN A 1 178 ? 9.217 -7.027 -13.795 1.00 98.00 178 GLN A CA 1
ATOM 1361 C C . GLN A 1 178 ? 7.821 -7.364 -13.282 1.00 98.00 178 GLN A C 1
ATOM 1363 O O . GLN A 1 178 ? 6.825 -6.748 -13.666 1.00 98.00 178 GLN A O 1
ATOM 1368 N N . SER A 1 179 ? 7.772 -8.262 -12.297 1.00 97.75 179 SER A N 1
ATOM 1369 C CA . SER A 1 179 ? 6.547 -8.499 -11.542 1.00 97.75 179 SER A CA 1
ATOM 1370 C C . SER A 1 179 ? 6.072 -7.214 -10.862 1.00 97.75 179 SER A C 1
ATOM 1372 O O . SER A 1 179 ? 6.843 -6.568 -10.144 1.00 97.75 179 SER A O 1
ATOM 1374 N N . MET A 1 180 ? 4.786 -6.879 -10.992 1.00 98.19 180 MET A N 1
ATOM 1375 C CA . MET A 1 180 ? 4.217 -5.709 -10.315 1.00 98.19 180 MET A CA 1
ATOM 1376 C C . MET A 1 180 ? 4.310 -5.837 -8.786 1.00 98.19 180 MET A C 1
ATOM 1378 O O . MET A 1 180 ? 4.520 -4.851 -8.081 1.00 98.19 180 MET A O 1
ATOM 1382 N N . ALA A 1 181 ? 4.221 -7.059 -8.254 1.00 97.75 181 ALA A N 1
ATOM 1383 C CA . ALA A 1 181 ? 4.408 -7.323 -6.831 1.00 97.75 181 ALA A CA 1
ATOM 1384 C C . ALA A 1 181 ? 5.815 -6.918 -6.364 1.00 97.75 181 ALA A C 1
ATOM 1386 O O . ALA A 1 181 ? 5.967 -6.243 -5.340 1.00 97.75 181 ALA A O 1
ATOM 1387 N N . ASP A 1 182 ? 6.841 -7.283 -7.131 1.00 97.75 182 ASP A N 1
ATOM 1388 C CA . ASP A 1 182 ? 8.227 -6.933 -6.827 1.00 97.75 182 ASP A CA 1
ATOM 1389 C C . ASP A 1 182 ? 8.464 -5.436 -7.001 1.00 97.75 182 ASP A C 1
ATOM 1391 O O . ASP A 1 182 ? 9.010 -4.775 -6.109 1.00 97.75 182 ASP A O 1
ATOM 1395 N N . LEU A 1 183 ? 7.959 -4.881 -8.104 1.00 98.06 183 LEU A N 1
ATOM 1396 C CA . LEU A 1 183 ? 7.987 -3.454 -8.376 1.00 98.06 183 LEU A CA 1
ATOM 1397 C C . LEU A 1 183 ? 7.330 -2.641 -7.267 1.00 98.06 183 LEU A C 1
ATOM 1399 O O . LEU A 1 183 ? 7.753 -1.515 -7.091 1.00 98.06 183 LEU A O 1
ATOM 1403 N N . LEU A 1 184 ? 6.379 -3.159 -6.484 1.00 97.81 184 LEU A N 1
ATOM 1404 C CA . LEU A 1 184 ? 5.765 -2.433 -5.362 1.00 97.81 184 LEU A CA 1
ATOM 1405 C C . LEU A 1 184 ? 6.420 -2.699 -3.998 1.00 97.81 184 LEU A C 1
ATOM 1407 O O . LEU A 1 184 ? 6.269 -1.873 -3.094 1.00 97.81 184 LEU A O 1
ATOM 1411 N N . THR A 1 185 ? 7.121 -3.826 -3.820 1.00 96.94 185 THR A N 1
ATOM 1412 C CA . THR A 1 185 ? 7.498 -4.311 -2.474 1.00 96.94 185 THR A CA 1
ATOM 1413 C C . THR A 1 185 ? 8.983 -4.597 -2.251 1.00 96.94 185 THR A C 1
ATOM 1415 O O . THR A 1 185 ? 9.436 -4.513 -1.109 1.00 96.94 185 THR A O 1
ATOM 1418 N N . VAL A 1 186 ? 9.766 -4.906 -3.290 1.00 96.69 186 VAL A N 1
ATOM 1419 C CA . VAL A 1 186 ? 11.212 -5.174 -3.153 1.00 96.69 186 VAL A CA 1
ATOM 1420 C C . VAL A 1 186 ? 11.961 -3.880 -2.805 1.00 96.69 186 VAL A C 1
ATOM 1422 O O . VAL A 1 186 ? 11.473 -2.781 -3.063 1.00 96.69 186 VAL A O 1
ATOM 1425 N N . SER A 1 187 ? 13.131 -3.948 -2.169 1.00 96.06 187 SER A N 1
ATOM 1426 C CA . SER A 1 187 ? 13.910 -2.728 -1.906 1.00 96.06 187 SER A CA 1
ATOM 1427 C C . SER A 1 187 ? 14.326 -2.049 -3.223 1.00 96.06 187 SER A C 1
ATOM 1429 O O . SER A 1 187 ? 14.486 -2.726 -4.236 1.00 96.06 187 SER A O 1
ATOM 1431 N N . ILE A 1 188 ? 14.499 -0.721 -3.222 1.00 97.12 188 ILE A N 1
ATOM 1432 C CA . ILE A 1 188 ? 14.942 0.006 -4.426 1.00 97.12 188 ILE A CA 1
ATOM 1433 C C . ILE A 1 188 ? 16.282 -0.534 -4.934 1.00 97.12 188 ILE A C 1
ATOM 1435 O O . ILE A 1 188 ? 16.398 -0.821 -6.117 1.00 97.12 188 ILE A O 1
ATOM 1439 N N . LEU A 1 189 ? 17.249 -0.749 -4.039 1.00 95.50 189 LEU A N 1
ATOM 1440 C CA . LEU A 1 189 ? 18.579 -1.241 -4.408 1.00 95.50 189 LEU A CA 1
ATOM 1441 C C . LEU A 1 189 ? 18.520 -2.650 -5.014 1.00 95.50 189 LEU A C 1
ATOM 1443 O O . LEU A 1 189 ? 19.085 -2.888 -6.072 1.00 95.50 189 LEU A O 1
ATOM 1447 N N . SER A 1 190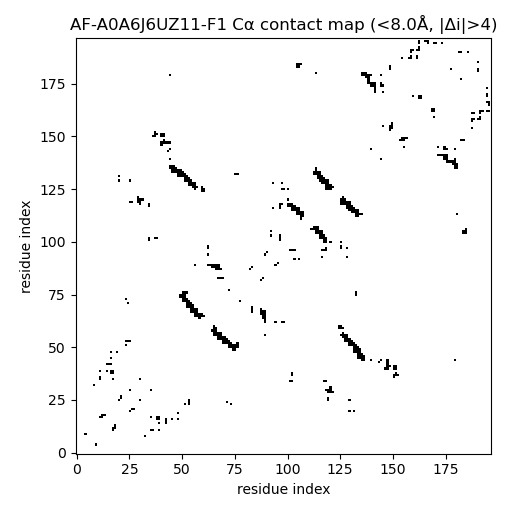 ? 17.752 -3.561 -4.408 1.00 96.88 190 SER A N 1
ATOM 1448 C CA . SER A 1 190 ? 17.594 -4.921 -4.942 1.00 96.88 190 SER A CA 1
ATOM 1449 C C . SER A 1 190 ? 16.814 -4.969 -6.260 1.00 96.88 190 SER A C 1
ATOM 1451 O O . SER A 1 190 ? 16.965 -5.922 -7.019 1.00 96.88 190 SER A O 1
ATOM 1453 N N . LEU A 1 191 ? 15.944 -3.988 -6.530 1.00 96.44 191 LEU A N 1
ATOM 1454 C CA . LEU A 1 191 ? 15.332 -3.838 -7.852 1.00 96.44 191 LEU A CA 1
ATOM 1455 C C . LEU A 1 191 ? 16.321 -3.272 -8.866 1.00 96.44 191 LEU A C 1
ATOM 1457 O O . LEU A 1 191 ? 16.357 -3.765 -9.988 1.00 96.44 191 LEU A O 1
ATOM 1461 N N . ALA A 1 192 ? 17.116 -2.273 -8.479 1.00 97.00 192 ALA A N 1
ATOM 1462 C CA . ALA A 1 192 ? 18.115 -1.661 -9.347 1.00 97.00 192 ALA A CA 1
ATOM 1463 C C . ALA A 1 192 ? 19.159 -2.683 -9.821 1.00 97.00 192 ALA A C 1
ATOM 1465 O O . ALA A 1 192 ? 19.541 -2.664 -10.985 1.00 97.00 192 ALA A O 1
ATOM 1466 N N . ASP A 1 193 ? 19.525 -3.655 -8.977 1.00 96.00 193 ASP A N 1
ATOM 1467 C CA . ASP A 1 193 ? 20.405 -4.766 -9.364 1.00 96.00 193 ASP A CA 1
ATOM 1468 C C . ASP A 1 193 ? 19.885 -5.565 -10.581 1.00 96.00 193 ASP A C 1
ATOM 1470 O O . ASP A 1 193 ? 20.678 -6.186 -11.283 1.00 96.00 193 ASP A O 1
ATOM 1474 N N . ARG A 1 194 ? 18.572 -5.548 -10.866 1.00 95.88 194 ARG A N 1
ATOM 1475 C CA . ARG A 1 194 ? 17.962 -6.237 -12.023 1.00 95.88 194 ARG A CA 1
ATOM 1476 C C . ARG A 1 194 ? 18.112 -5.478 -13.342 1.00 95.88 194 ARG A C 1
ATOM 1478 O O . ARG A 1 194 ? 17.776 -6.023 -14.386 1.00 95.88 194 ARG A O 1
ATOM 1485 N N . TRP A 1 195 ? 18.569 -4.229 -13.285 1.00 95.62 195 TRP A N 1
ATOM 1486 C CA . TRP A 1 195 ? 18.896 -3.414 -14.456 1.00 95.62 195 TRP A CA 1
ATOM 1487 C C . TRP A 1 195 ? 20.359 -3.551 -14.877 1.00 95.62 195 TRP A C 1
ATOM 1489 O O . TRP A 1 195 ? 20.722 -3.017 -15.921 1.00 95.62 195 TRP A O 1
ATOM 1499 N N . ARG A 1 196 ? 21.183 -4.263 -14.095 1.00 88.50 196 ARG A N 1
ATOM 1500 C CA . ARG A 1 196 ? 22.574 -4.533 -14.458 1.00 88.50 196 ARG A CA 1
ATOM 1501 C C . ARG A 1 196 ? 22.636 -5.484 -15.647 1.00 88.50 196 ARG A C 1
AT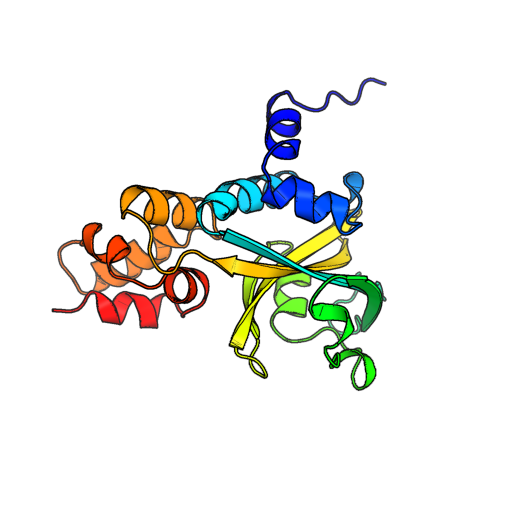OM 1503 O O . ARG A 1 196 ? 21.927 -6.494 -15.669 1.00 88.50 196 ARG A O 1
ATOM 1510 N N . SER A 1 197 ? 23.502 -5.152 -16.599 1.00 68.19 197 SER A N 1
ATOM 1511 C CA . SER A 1 197 ? 23.850 -5.999 -17.747 1.00 68.19 197 SER A CA 1
ATOM 1512 C C . SER A 1 197 ? 25.170 -6.737 -17.558 1.00 68.19 197 SER A C 1
ATOM 1514 O O . SER A 1 197 ? 26.048 -6.211 -16.839 1.00 68.19 197 SER A O 1
#

Radius of gyration: 17.44 Å; Cα contacts (8 Å, |Δi|>4): 343; chains: 1; bounding box: 46×44×44 Å

Nearest PDB structures (foldseek):
  4g3k-assembly1_B  TM=4.384E-01  e=3.588E-02  Aquifex aeolicus VF5
  4hh2-assembly1_B  TM=3.721E-01  e=2.640E-01  Cereibacter sphaeroides 2.4.1
  4rx2-assembly3_C  TM=3.932E-01  e=2.457E+00  Escherichia coli
  4rx2-assembly8_H  TM=3.930E-01  e=3.929E+00  Escherichia coli
  4rx2-assembly1_A  TM=3.924E-01  e=3.494E+00  Escherichia coli

Sequence (197 aa):
MTVGISRSDESLLHVPLVAALLASGSPRDRLTYSTLRALGELNPAVTEVTGYTRYRVEHGEDLENATLVIIDRGGVSVGLGSRVDRDPRLRGTKALVAREQELMVAKGRSDGRLVVILPETKDGVTTGLQLLHVNVADHLPAATARAVLQGYRRRYQALRDAVTETEDVFREDLLAEQSMADLLTVSILSLADRWRS

Mean predicted aligned error: 4.4 Å

Foldseek 3Di:
DDPDDDPVNVVLCPQPQNVVQVVQPADPLQADPLQSQLSSLQSQFFPDFQKKWKWFWDPQVDLQAIFTDTPDIDGPCVPDDDPCVVPGRQDDPSSVCQVVQAWAWEQDPVPRWIWIWGFRDDPNTGGMIMITTTDTDQFDQLVSLLSSCCSHPNLNVLLQVLLVVPDVDDPSRCSRVHGSSCSRYPDSNVSSVVVDD

Organism: NCBI:txid449393

pLDDT: mean 93.32, std 10.27, range [37.69, 98.62]